Protein 6GG8 (pdb70)

GO terms:
  GO:1990837 sequence-specific double-stranded DNA binding (F, IDA)
  GO:1901224 positive regulation of non-canonical NF-kappaB signal transduction (P, IMP)
  GO:0043235 signaling receptor complex (C, IDA)
  GO:0003700 DNA-binding transcription factor activity (F, TAS)
  GO:0003707 nuclear steroid receptor activity (F, TAS)
  GO:0007165 signal transduction (P, TAS)
  GO:0005654 nucleoplasm (C, TAS)
  GO:0005829 cytosol (C, TAS)
  GO:0005515 protein binding (F, IPI)
  GO:0005654 nucleoplasm (C, IDA)
  GO:0017025 TBP-class protein binding (F, IPI)

B-factor: mean 28.16, std 13.8, range [11.16, 105.39]

Structure (mmCIF, N/CA/C/O backbone):
data_6GG8
#
_entry.id   6GG8
#
_cell.length_a   48.654
_cell.length_b   77.953
_cell.length_c   78.755
_cell.angle_alpha   90.00
_cell.angle_beta   90.00
_cell.angle_gamma   90.00
#
_symmetry.space_group_name_H-M   'P 21 21 21'
#
loop_
_entity.id
_entity.type
_entity.pdbx_description
1 polymer 'Mineralocorticoid receptor'
2 polymer 'Nuclear receptor coactivator 1'
3 non-polymer (4S)-2-METHYL-2,4-PENTANEDIOL
4 non-polymer [(3~{R})-7-fluoranyl-4-[(3-oxidanylidene-4~{H}-1,4-benzoxazin-6-yl)carbonyl]-2,3-dihydro-1,4-benzoxazin-3-yl]methanesulfonamide
5 water water
#
loop_
_atom_site.group_PDB
_atom_site.id
_atom_site.type_symbol
_atom_site.label_atom_id
_atom_site.label_alt_id
_atom_site.label_comp_id
_atom_site.label_asym_id
_atom_site.label_entity_id
_atom_site.label_seq_id
_atom_site.pdbx_PDB_ins_code
_atom_site.Cartn_x
_atom_site.Cartn_y
_atom_site.Cartn_z
_atom_site.occupancy
_atom_site.B_iso_or_equiv
_atom_site.auth_seq_id
_atom_site.auth_comp_id
_atom_site.auth_asym_id
_atom_site.auth_atom_id
_atom_site.pdbx_PDB_model_num
ATOM 1 N N . SER A 1 25 ? 12.913 5.234 5.325 1.00 43.50 737 SER A N 1
ATOM 2 C CA . SER A 1 25 ? 11.712 4.701 4.688 1.00 41.77 737 SER A CA 1
ATOM 3 C C . SER A 1 25 ? 11.231 5.663 3.592 1.00 39.72 737 SER A C 1
ATOM 4 O O . SER A 1 25 ? 10.640 6.712 3.903 1.00 36.97 737 SER A O 1
ATOM 7 N N . PRO A 1 26 ? 11.521 5.346 2.303 1.00 34.12 738 PRO A N 1
ATOM 8 C CA . PRO A 1 26 ? 11.120 6.265 1.219 1.00 32.53 738 PRO A CA 1
ATOM 9 C C . PRO A 1 26 ? 9.613 6.420 1.057 1.00 32.35 738 PRO A C 1
ATOM 10 O O . PRO A 1 26 ? 9.164 7.478 0.625 1.00 30.83 738 PRO A O 1
ATOM 14 N N . VAL A 1 27 ? 8.825 5.396 1.440 1.00 27.97 739 VAL A N 1
ATOM 15 C CA . VAL A 1 27 ? 7.369 5.499 1.334 1.00 27.24 739 VAL A CA 1
ATOM 16 C C . VAL A 1 27 ? 6.827 6.479 2.381 1.00 26.98 739 VAL A C 1
ATOM 17 O O . VAL A 1 27 ? 5.875 7.200 2.103 1.00 24.39 739 VAL A O 1
ATOM 21 N N . MET A 1 28 ? 7.462 6.547 3.564 1.00 24.93 740 MET A N 1
ATOM 22 C CA . MET A 1 28 ? 7.033 7.506 4.585 1.00 25.15 740 MET A CA 1
ATOM 23 C C . MET A 1 28 ? 7.337 8.947 4.125 1.00 24.34 740 MET A C 1
ATOM 24 O O . MET A 1 28 ? 6.541 9.861 4.379 1.00 22.76 740 MET A O 1
ATOM 29 N N . VAL A 1 29 ? 8.440 9.130 3.385 1.00 19.96 741 VAL A N 1
ATOM 30 C CA . VAL A 1 29 ? 8.747 10.431 2.776 1.00 18.96 741 VAL A CA 1
ATOM 31 C C . VAL A 1 29 ? 7.605 10.761 1.772 1.00 18.98 741 VAL A C 1
ATOM 32 O O . VAL A 1 29 ? 7.076 11.876 1.806 1.00 17.47 741 VAL A O 1
ATOM 36 N N . LEU A 1 30 ? 7.198 9.779 0.925 1.00 16.13 742 LEU A N 1
ATOM 37 C CA . LEU A 1 30 ? 6.121 9.987 -0.073 1.00 15.86 742 LEU A CA 1
ATOM 38 C C . LEU A 1 30 ? 4.820 10.485 0.563 1.00 19.44 742 LEU A C 1
ATOM 39 O O . LEU A 1 30 ? 4.206 11.440 0.074 1.00 18.38 742 LEU A O 1
ATOM 44 N N . GLU A 1 31 ? 4.405 9.835 1.659 1.00 17.42 743 GLU A N 1
ATOM 45 C CA . GLU A 1 31 ? 3.201 10.202 2.395 1.00 17.91 743 GLU A CA 1
ATOM 46 C C . GLU A 1 31 ? 3.293 11.639 2.891 1.00 21.82 743 GLU A C 1
ATOM 47 O O . GLU A 1 31 ? 2.328 12.390 2.775 1.00 20.99 743 GLU A O 1
ATOM 53 N N . ASN A 1 32 ? 4.489 12.053 3.359 1.00 18.34 744 ASN A N 1
ATOM 54 C CA . ASN A 1 32 ? 4.686 13.399 3.898 1.00 17.77 744 ASN A CA 1
ATOM 55 C C . ASN A 1 32 ? 4.857 14.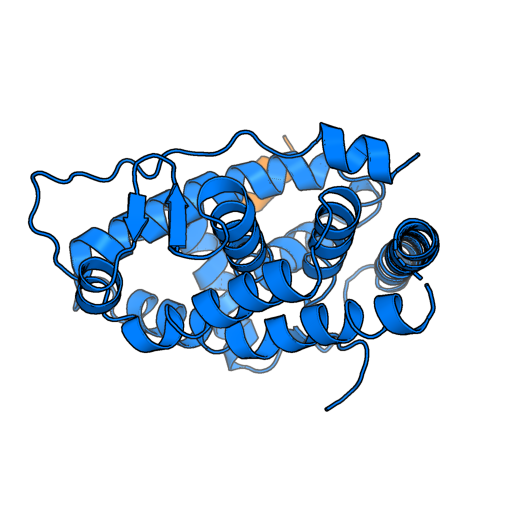496 2.844 1.00 20.79 744 ASN A C 1
ATOM 56 O O . ASN A 1 32 ? 4.658 15.667 3.162 1.00 21.47 744 ASN A O 1
ATOM 61 N N . ILE A 1 33 ? 5.235 14.143 1.617 1.00 16.75 745 ILE A N 1
ATOM 62 C CA . ILE A 1 33 ? 5.449 15.178 0.587 1.00 15.96 745 ILE A CA 1
ATOM 63 C C . ILE A 1 33 ? 4.240 15.341 -0.319 1.00 21.32 745 ILE A C 1
ATOM 64 O O . ILE A 1 33 ? 4.290 16.099 -1.294 1.00 21.62 745 ILE A O 1
ATOM 69 N N . GLU A 1 34 ? 3.134 14.668 0.021 1.00 20.32 746 GLU A N 1
ATOM 70 C CA . GLU A 1 34 ? 1.915 14.779 -0.750 1.00 22.35 746 GLU A CA 1
ATOM 71 C C . GLU A 1 34 ? 1.372 16.233 -0.684 1.00 27.99 746 GLU A C 1
ATOM 72 O O . GLU A 1 34 ? 1.295 16.841 0.379 1.00 27.06 746 GLU A O 1
ATOM 78 N N . PRO A 1 35 ? 1.132 16.852 -1.838 1.00 28.45 747 PRO A N 1
ATOM 79 C CA . PRO A 1 35 ? 0.722 18.269 -1.839 1.00 29.19 747 PRO A CA 1
ATOM 80 C C . PRO A 1 35 ? -0.654 18.531 -1.246 1.00 32.40 747 PRO A C 1
ATOM 81 O O . PRO A 1 35 ? -1.488 17.634 -1.203 1.00 32.44 747 PRO A O 1
ATOM 85 N N . GLU A 1 36 ? -0.877 19.769 -0.784 1.00 29.60 748 GLU A N 1
ATOM 86 C CA . GLU A 1 36 ? -2.161 20.245 -0.258 1.00 30.28 748 GLU A CA 1
ATOM 87 C C . GLU A 1 36 ? -3.185 20.160 -1.410 1.00 32.86 748 GLU A C 1
ATOM 88 O O . GLU A 1 36 ? -2.800 20.309 -2.560 1.00 28.85 748 GLU A O 1
ATOM 94 N N . ILE A 1 37 ? -4.459 19.874 -1.138 1.00 32.68 749 ILE A N 1
ATOM 95 C CA . ILE A 1 37 ? -5.388 19.822 -2.279 1.00 33.11 749 ILE A CA 1
ATOM 96 C C . ILE A 1 37 ? -5.704 21.304 -2.687 1.00 33.33 749 ILE A C 1
ATOM 97 O O . ILE A 1 37 ? -5.556 22.206 -1.875 1.00 35.25 749 ILE A O 1
ATOM 102 N N . VAL A 1 38 ? -5.941 21.532 -3.985 1.00 26.96 750 VAL A N 1
ATOM 103 C CA . VAL A 1 38 ? -6.128 22.834 -4.636 1.00 25.47 750 VAL A CA 1
ATOM 104 C C . VAL A 1 38 ? -7.589 23.070 -4.932 1.00 25.91 750 VAL A C 1
ATOM 105 O O . VAL A 1 38 ? -8.268 22.131 -5.361 1.00 24.89 750 VAL A O 1
ATOM 109 N N . TYR A 1 39 ? -8.043 24.340 -4.831 1.00 20.92 751 TYR A N 1
ATOM 110 C CA . TYR A 1 39 ? -9.397 24.697 -5.235 1.00 19.97 751 TYR A CA 1
ATOM 111 C C . TYR A 1 39 ? -9.390 24.958 -6.733 1.00 23.52 751 TYR A C 1
ATOM 112 O O . TYR A 1 39 ? -8.378 25.405 -7.278 1.00 21.95 751 TYR A O 1
ATOM 121 N N . ALA A 1 40 ? -10.524 24.687 -7.394 1.00 21.32 752 ALA A N 1
ATOM 122 C CA . ALA A 1 40 ? -10.689 24.911 -8.829 1.00 22.33 752 ALA A CA 1
ATOM 123 C C . ALA A 1 40 ? -10.892 26.416 -9.155 1.00 28.35 752 ALA A C 1
ATOM 124 O O . ALA A 1 40 ? -10.441 26.880 -10.206 1.00 28.83 752 ALA A O 1
ATOM 126 N N . GLY A 1 41 ? -11.569 27.146 -8.269 1.00 23.55 753 GLY A N 1
ATOM 127 C CA . GLY A 1 41 ? -11.906 28.544 -8.505 1.00 25.31 753 GLY A CA 1
ATOM 128 C C . GLY A 1 41 ? -13.101 28.573 -9.445 1.00 29.92 753 GLY A C 1
ATOM 129 O O . GLY A 1 41 ? -13.227 29.450 -10.293 1.00 30.89 753 GLY A O 1
ATOM 130 N N . TYR A 1 42 ? -13.945 27.552 -9.334 1.00 25.86 754 TYR A N 1
ATOM 131 C CA . TYR A 1 42 ? -15.128 27.366 -10.143 1.00 25.73 754 TYR A CA 1
ATOM 132 C C . TYR A 1 42 ? -16.187 28.406 -9.773 1.00 29.92 754 TYR A C 1
ATOM 133 O O . TYR A 1 42 ? -16.498 28.577 -8.591 1.00 29.88 754 TYR A O 1
ATOM 142 N N . ASP A 1 43 ? -16.705 29.107 -10.792 1.00 26.45 755 ASP A N 1
ATOM 143 C CA . ASP A 1 43 ? -17.704 30.160 -10.679 1.00 27.03 755 ASP A CA 1
ATOM 144 C C . ASP A 1 43 ? -19.048 29.587 -11.092 1.00 31.74 755 ASP A C 1
ATOM 145 O O . ASP A 1 43 ? -19.390 29.547 -12.286 1.00 30.99 755 ASP A O 1
ATOM 150 N N . SER A 1 44 ? -19.809 29.140 -10.081 1.00 28.56 756 SER A N 1
ATOM 151 C CA . SER A 1 44 ? -21.130 28.535 -10.219 1.00 28.99 756 SER A CA 1
ATOM 152 C C . SER A 1 44 ? -22.215 29.562 -10.595 1.00 36.56 756 SER A C 1
ATOM 153 O O . SER A 1 44 ? -23.357 29.171 -10.812 1.00 36.88 756 SER A O 1
ATOM 156 N N . SER A 1 45 ? -21.873 30.864 -10.662 1.00 35.96 757 SER A N 1
ATOM 157 C CA . SER A 1 45 ? -22.829 31.895 -11.066 1.00 37.93 757 SER A CA 1
ATOM 158 C C . SER A 1 45 ? -22.835 32.010 -12.593 1.00 46.44 757 SER A C 1
ATOM 159 O O . SER A 1 45 ? -23.870 32.328 -13.179 1.00 47.66 757 SER A O 1
ATOM 162 N N . LYS A 1 46 ? -21.668 31.748 -13.230 1.00 44.16 758 LYS A N 1
ATOM 163 C CA . LYS A 1 46 ? -21.477 31.776 -14.687 1.00 44.53 758 LYS A CA 1
ATOM 164 C C . LYS A 1 46 ? -22.197 30.574 -15.325 1.00 50.15 758 LYS A C 1
ATOM 165 O O . LYS A 1 46 ? -22.400 29.567 -14.627 1.00 49.37 758 LYS A O 1
ATOM 171 N N . PRO A 1 47 ? -22.600 30.637 -16.628 1.00 48.29 759 PRO A N 1
ATOM 172 C CA . PRO A 1 47 ? -23.291 29.481 -17.230 1.00 47.88 759 PRO A CA 1
ATOM 173 C C . PRO A 1 47 ? -22.386 28.259 -17.290 1.00 49.52 759 PRO A C 1
ATOM 174 O O . PRO A 1 47 ? -21.177 28.400 -17.513 1.00 48.38 759 PRO A O 1
ATOM 178 N N . ASP A 1 48 ? -22.952 27.069 -17.040 1.00 44.52 760 ASP A N 1
ATOM 179 C CA . ASP A 1 48 ? -22.164 25.845 -17.061 1.00 43.16 760 ASP A CA 1
ATOM 180 C C . ASP A 1 48 ? -22.025 25.305 -18.477 1.00 43.99 760 ASP A C 1
ATOM 181 O O . ASP A 1 48 ? -22.583 24.254 -18.832 1.00 44.90 760 ASP A O 1
ATOM 186 N N . THR A 1 49 ? -21.301 26.078 -19.299 1.00 35.45 761 THR A N 1
ATOM 187 C CA . THR A 1 49 ? -21.026 25.746 -20.686 1.00 32.46 761 THR A CA 1
ATOM 188 C C . THR A 1 49 ? -19.782 24.877 -20.666 1.00 30.25 761 THR A C 1
ATOM 189 O O . THR A 1 49 ? -19.076 24.853 -19.650 1.00 27.11 761 THR A O 1
ATOM 193 N N . ALA A 1 50 ? -19.511 24.176 -21.778 1.00 25.91 762 ALA A N 1
ATOM 194 C CA . ALA A 1 50 ? -18.304 23.369 -21.955 1.00 25.50 762 ALA A CA 1
ATOM 195 C C . ALA A 1 50 ? -17.081 24.303 -21.860 1.00 29.62 762 ALA A C 1
ATOM 196 O O . ALA A 1 50 ? -16.103 23.940 -21.224 1.00 27.09 762 ALA A O 1
ATOM 198 N N . GLU A 1 51 ? -17.165 25.527 -22.459 1.00 26.76 763 GLU A N 1
ATOM 199 C CA . GLU A 1 51 ? -16.056 26.506 -22.468 1.00 26.83 763 GLU A CA 1
ATOM 200 C C . GLU A 1 51 ? -15.656 26.876 -21.060 1.00 29.07 763 GLU A C 1
ATOM 201 O O . GLU A 1 51 ? -14.471 26.839 -20.755 1.00 27.66 763 GLU A O 1
ATOM 207 N N . ASN A 1 52 ? -16.643 27.193 -20.198 1.00 25.35 764 ASN A N 1
ATOM 208 C CA . ASN A 1 52 ? -16.440 27.581 -18.803 1.00 24.38 764 ASN A CA 1
ATOM 209 C C . ASN A 1 52 ? -15.918 26.432 -17.921 1.00 24.23 764 ASN A C 1
ATOM 210 O O . ASN A 1 52 ? -14.949 26.625 -17.173 1.00 22.49 764 ASN A O 1
ATOM 215 N N . LEU A 1 53 ? -16.516 25.234 -18.040 1.00 21.41 765 LEU A N 1
ATOM 216 C CA . LEU A 1 53 ? -16.047 24.068 -17.282 1.00 19.67 765 LEU A CA 1
ATOM 217 C C . LEU A 1 53 ? -14.636 23.657 -17.662 1.00 20.09 765 LEU A C 1
ATOM 218 O O . LEU A 1 53 ? -13.809 23.466 -16.778 1.00 19.19 765 LEU A O 1
ATOM 223 N N . LEU A 1 54 ? -14.357 23.507 -18.963 1.00 17.01 766 LEU A N 1
ATOM 224 C CA . LEU A 1 54 ? -13.025 23.090 -19.431 1.00 16.10 766 LEU A CA 1
ATOM 225 C C . LEU A 1 54 ? -11.949 24.120 -19.059 1.00 19.20 766 LEU A C 1
ATOM 226 O O . LEU A 1 54 ? -10.846 23.733 -18.644 1.00 17.09 766 LEU A O 1
ATOM 231 N N . SER A 1 55 ? -12.298 25.431 -19.132 1.00 17.23 767 SER A N 1
ATOM 232 C CA . SER A 1 55 ? -11.375 26.515 -18.753 1.00 16.60 767 SER A CA 1
ATOM 233 C C . SER A 1 55 ? -11.041 26.403 -17.264 1.00 19.52 767 SER A C 1
ATOM 234 O O . SER A 1 55 ? -9.878 26.558 -16.891 1.00 17.27 767 SER A O 1
ATOM 237 N N . THR A 1 56 ? -12.045 26.031 -16.426 1.00 18.12 768 THR A N 1
ATOM 238 C CA . THR A 1 56 ? -11.833 25.817 -14.982 1.00 17.30 768 THR A CA 1
ATOM 239 C C . THR A 1 56 ? -10.910 24.609 -14.759 1.00 18.57 768 THR A C 1
ATOM 240 O O . THR A 1 56 ? -9.995 24.681 -13.933 1.00 16.57 768 THR A O 1
ATOM 244 N N . LEU A 1 57 ? -11.127 23.509 -15.512 1.00 16.00 769 LEU A N 1
ATOM 245 C CA . LEU A 1 57 ? -10.280 22.317 -15.401 1.00 14.60 769 LEU A CA 1
ATOM 246 C C . LEU A 1 57 ? -8.823 22.637 -15.777 1.00 17.63 769 LEU A C 1
ATOM 247 O O . LEU A 1 57 ? -7.899 22.155 -15.129 1.00 16.16 769 LEU A O 1
ATOM 252 N N . ASN A 1 58 ? -8.631 23.457 -16.820 1.00 15.02 770 ASN A N 1
ATOM 253 C CA . ASN A 1 58 ? -7.300 23.849 -17.270 1.00 15.59 770 ASN A CA 1
ATOM 254 C C . ASN A 1 58 ? -6.567 24.735 -16.242 1.00 18.82 770 ASN A C 1
ATOM 255 O O . ASN A 1 58 ? -5.367 24.565 -16.064 1.00 17.77 770 ASN A O 1
ATOM 260 N N . ARG A 1 59 ? -7.302 25.640 -15.557 1.00 17.34 771 ARG A N 1
ATOM 261 C CA . ARG A 1 59 ? -6.787 26.525 -14.498 1.00 17.22 771 ARG A CA 1
ATOM 262 C C . ARG A 1 59 ? -6.350 25.598 -13.331 1.00 18.74 771 ARG A C 1
ATOM 263 O O . ARG A 1 59 ? -5.234 25.725 -12.784 1.00 16.96 771 ARG A O 1
ATOM 271 N N . LEU A 1 60 ? -7.196 24.609 -13.029 1.00 16.08 772 LEU A N 1
ATOM 272 C CA . LEU A 1 60 ? -6.926 23.588 -12.013 1.00 16.25 772 LEU A CA 1
ATOM 273 C C . LEU A 1 60 ? -5.660 22.764 -12.368 1.00 18.47 772 LEU A C 1
ATOM 274 O O . LEU A 1 60 ? -4.761 22.631 -11.522 1.00 18.42 772 LEU A O 1
ATOM 279 N N . ALA A 1 61 ? -5.551 22.285 -13.632 1.00 16.30 773 ALA A N 1
ATOM 280 C CA . ALA A 1 61 ? -4.384 21.534 -14.131 1.00 16.03 773 ALA A CA 1
ATOM 281 C C . ALA A 1 61 ? -3.088 22.354 -14.012 1.00 18.76 773 ALA A C 1
ATOM 282 O O . ALA A 1 61 ? -2.058 21.804 -13.630 1.00 16.28 773 ALA A O 1
ATOM 284 N N . GLY A 1 62 ? -3.156 23.654 -14.307 1.00 16.45 774 GLY A N 1
ATOM 285 C CA . GLY A 1 62 ? -2.006 24.542 -14.171 1.00 16.33 774 GLY A CA 1
ATOM 286 C C . GLY A 1 62 ? -1.528 24.622 -12.730 1.00 19.80 774 GLY A C 1
ATOM 287 O O . GLY A 1 62 ? -0.325 24.519 -12.468 1.00 18.75 774 GLY A O 1
ATOM 288 N N . LYS A 1 63 ? -2.464 24.827 -11.774 1.00 16.07 775 LYS A N 1
ATOM 289 C CA . LYS A 1 63 ? -2.109 24.906 -10.348 1.00 17.38 775 LYS A CA 1
ATOM 290 C C . LYS A 1 63 ? -1.499 23.573 -9.896 1.00 20.05 775 LYS A C 1
ATOM 291 O O . LYS A 1 63 ? -0.457 23.576 -9.243 1.00 20.61 775 LYS A O 1
ATOM 297 N N . GLN A 1 64 ? -2.090 22.444 -10.332 1.00 15.88 776 GLN A N 1
ATOM 298 C CA . GLN A 1 64 ? -1.596 21.096 -10.006 1.00 15.46 776 GLN A CA 1
ATOM 299 C C . GLN A 1 64 ? -0.202 20.886 -10.550 1.00 20.50 776 GLN A C 1
ATOM 300 O O . GLN A 1 64 ? 0.615 20.245 -9.890 1.00 19.22 776 GLN A O 1
ATOM 306 N N . MET A 1 65 ? 0.092 21.435 -11.745 1.00 17.97 777 MET A N 1
ATOM 307 C CA . MET A 1 65 ? 1.423 21.296 -12.337 1.00 20.37 777 MET A CA 1
ATOM 308 C C . MET A 1 65 ? 2.519 21.976 -11.512 1.00 20.68 777 MET A C 1
ATOM 309 O O . MET A 1 65 ? 3.621 21.434 -11.408 1.00 18.11 777 MET A O 1
ATOM 314 N N . ILE A 1 66 ? 2.202 23.108 -10.867 1.00 18.15 778 ILE A N 1
ATOM 315 C CA . ILE A 1 66 ? 3.165 23.769 -9.972 1.00 18.91 778 ILE A CA 1
ATOM 316 C C . ILE A 1 66 ? 3.450 22.827 -8.794 1.00 20.24 778 ILE A C 1
ATOM 317 O O . ILE A 1 66 ? 4.610 22.641 -8.423 1.00 20.19 778 ILE A O 1
ATOM 322 N N . GLN A 1 67 ? 2.395 22.201 -8.254 1.00 16.86 779 GLN A N 1
ATOM 323 C CA . GLN A 1 67 ? 2.516 21.255 -7.146 1.00 16.59 779 GLN A CA 1
ATOM 324 C C . GLN A 1 67 ? 3.343 20.034 -7.537 1.00 19.07 779 GLN A C 1
ATOM 325 O O . GLN A 1 67 ? 4.161 19.582 -6.725 1.00 17.58 779 GLN A O 1
ATOM 331 N N . VAL A 1 68 ? 3.164 19.522 -8.780 1.00 14.93 780 VAL A N 1
ATOM 332 C CA . VAL A 1 68 ? 3.952 18.379 -9.308 1.00 15.34 780 VAL A CA 1
ATOM 333 C C . VAL A 1 68 ? 5.438 18.745 -9.282 1.00 17.66 780 VAL A C 1
ATOM 334 O O . VAL A 1 68 ? 6.255 17.941 -8.837 1.00 16.56 780 VAL A O 1
ATOM 338 N N . VAL A 1 69 ? 5.796 19.947 -9.764 1.00 15.96 781 VAL A N 1
ATOM 339 C CA . VAL A 1 69 ? 7.217 20.373 -9.741 1.00 16.61 781 VAL A CA 1
ATOM 340 C C . VAL A 1 69 ? 7.766 20.403 -8.313 1.00 19.72 781 VAL A C 1
ATOM 341 O O . VAL A 1 69 ? 8.810 19.803 -8.072 1.00 18.89 781 VAL A O 1
ATOM 345 N N . LYS A 1 70 ? 7.053 21.050 -7.371 1.00 18.66 782 LYS A N 1
ATOM 346 C CA . LYS A 1 70 ? 7.495 21.135 -5.960 1.00 18.64 782 LYS A CA 1
ATOM 347 C C . LYS A 1 70 ? 7.676 19.737 -5.344 1.00 19.91 782 LYS A C 1
ATOM 348 O O . LYS A 1 70 ? 8.658 19.481 -4.634 1.00 18.13 782 LYS A O 1
ATOM 354 N N . TRP A 1 71 ? 6.747 18.826 -5.662 1.00 15.69 783 TRP A N 1
ATOM 355 C CA . TRP A 1 71 ? 6.783 17.444 -5.184 1.00 16.29 783 TRP A CA 1
ATOM 356 C C . TRP A 1 71 ? 7.951 16.679 -5.813 1.00 19.94 783 TRP A C 1
ATOM 357 O O . TRP A 1 71 ? 8.703 16.024 -5.093 1.00 18.40 783 TRP A O 1
ATOM 368 N N . ALA A 1 72 ? 8.112 16.776 -7.138 1.00 17.16 784 ALA A N 1
ATOM 369 C CA . ALA A 1 72 ? 9.172 16.047 -7.847 1.00 17.59 784 ALA A CA 1
ATOM 370 C C . ALA A 1 72 ? 10.575 16.453 -7.373 1.00 21.53 784 ALA A C 1
ATOM 371 O O . ALA A 1 72 ? 11.410 15.577 -7.169 1.00 20.47 784 ALA A O 1
ATOM 373 N N . LYS A 1 73 ? 10.791 17.740 -7.066 1.00 19.25 785 LYS A N 1
ATOM 374 C CA . LYS A 1 73 ? 12.094 18.229 -6.588 1.00 19.16 785 LYS A CA 1
ATOM 375 C C . LYS A 1 73 ? 12.540 17.550 -5.275 1.00 22.73 785 LYS A C 1
ATOM 376 O O . LYS A 1 73 ? 13.733 17.335 -5.072 1.00 24.83 785 LYS A O 1
ATOM 382 N N . VAL A 1 74 ? 11.577 17.187 -4.408 1.00 16.12 786 VAL A N 1
ATOM 383 C CA . VAL A 1 74 ? 11.861 16.555 -3.119 1.00 15.92 786 VAL A CA 1
ATOM 384 C C . VAL A 1 74 ? 11.597 15.037 -3.141 1.00 20.43 786 VAL A C 1
ATOM 385 O O . VAL A 1 74 ? 11.701 14.383 -2.120 1.00 19.59 786 VAL A O 1
ATOM 389 N N . LEU A 1 75 ? 11.278 14.485 -4.310 1.00 17.71 787 LEU A N 1
ATOM 390 C CA . LEU A 1 75 ? 11.022 13.067 -4.469 1.00 16.84 787 LEU A CA 1
ATOM 391 C C . LEU A 1 75 ? 12.360 12.307 -4.383 1.00 21.03 787 LEU A C 1
ATOM 392 O O . LEU A 1 75 ? 13.254 12.612 -5.162 1.00 20.14 787 LEU A O 1
ATOM 397 N N . PRO A 1 76 ? 12.558 11.352 -3.442 1.00 20.33 788 PRO A N 1
ATOM 398 C CA . PRO A 1 76 ? 13.864 10.648 -3.388 1.00 21.08 788 PRO A CA 1
ATOM 399 C C . PRO A 1 76 ? 14.289 10.046 -4.724 1.00 24.17 788 PRO A C 1
ATOM 400 O O . PRO A 1 76 ? 13.511 9.343 -5.374 1.00 23.27 788 PRO A O 1
ATOM 404 N N . GLY A 1 77 ? 15.488 10.423 -5.160 1.00 21.08 789 GLY A N 1
ATOM 405 C CA . GLY A 1 77 ? 16.091 9.962 -6.405 1.00 20.41 789 GLY A CA 1
ATOM 406 C C . GLY A 1 77 ? 15.923 10.884 -7.602 1.00 22.08 789 GLY A C 1
ATOM 407 O O . GLY A 1 77 ? 16.718 10.811 -8.546 1.00 20.84 789 GLY A O 1
ATOM 408 N N . PHE A 1 78 ? 14.883 11.748 -7.592 1.00 18.37 790 PHE A N 1
ATOM 409 C CA . PHE A 1 78 ? 14.588 12.625 -8.726 1.00 17.95 790 PHE A CA 1
ATOM 410 C C . PHE A 1 78 ? 15.686 13.613 -9.038 1.00 22.30 790 PHE A C 1
ATOM 411 O O . PHE A 1 78 ? 15.968 13.839 -10.213 1.00 19.78 790 PHE A O 1
ATOM 419 N N . LYS A 1 79 ? 16.314 14.179 -7.990 1.00 21.83 791 LYS A N 1
ATOM 420 C CA . LYS A 1 79 ? 17.421 15.131 -8.136 1.00 23.41 791 LYS A CA 1
ATOM 421 C C . LYS A 1 79 ? 18.630 14.546 -8.889 1.00 27.48 791 LYS A C 1
ATOM 422 O O . LYS A 1 79 ? 19.412 15.314 -9.442 1.00 28.31 791 LYS A O 1
ATOM 428 N N . ASN A 1 80 ? 18.803 13.213 -8.877 1.00 24.08 792 ASN A N 1
ATOM 429 C CA . ASN A 1 80 ? 19.912 12.535 -9.565 1.00 24.15 792 ASN A CA 1
ATOM 430 C C . ASN A 1 80 ? 19.782 12.628 -11.093 1.00 26.91 792 ASN A C 1
ATOM 431 O O . ASN A 1 80 ? 20.786 12.582 -11.811 1.00 27.37 792 ASN A O 1
ATOM 436 N N . LEU A 1 81 ? 18.547 12.726 -11.590 1.00 20.78 793 LEU A N 1
ATOM 437 C CA . LEU A 1 81 ? 18.306 12.814 -13.026 1.00 19.45 793 LEU A CA 1
ATOM 438 C C . LEU A 1 81 ? 18.679 14.206 -13.558 1.00 23.08 793 LEU A C 1
ATOM 439 O O . LEU A 1 81 ? 18.426 15.196 -12.872 1.00 23.39 793 LEU A O 1
ATOM 444 N N . PRO A 1 82 ? 19.284 14.293 -14.767 1.00 20.18 794 PRO A N 1
ATOM 445 C CA . PRO A 1 82 ? 19.642 15.611 -15.324 1.00 19.66 794 PRO A CA 1
ATOM 446 C C . PRO A 1 82 ? 18.396 16.436 -15.617 1.00 23.99 794 PRO A C 1
ATOM 447 O O . PRO A 1 82 ? 17.311 15.869 -15.792 1.00 21.68 794 PRO A O 1
ATOM 451 N N . LEU A 1 83 ? 18.544 17.772 -15.601 1.00 22.19 795 LEU A N 1
ATOM 452 C CA . LEU A 1 83 ? 17.433 18.717 -15.808 1.00 21.59 795 LEU A CA 1
ATOM 453 C C . LEU A 1 83 ? 16.592 18.417 -17.060 1.00 24.35 795 LEU A C 1
ATOM 454 O O . LEU A 1 83 ? 15.362 18.452 -16.965 1.00 23.76 795 LEU A O 1
ATOM 459 N N . GLU A 1 84 ? 17.239 18.099 -18.204 1.00 20.97 796 GLU A N 1
ATOM 460 C CA . GLU A 1 84 ? 16.517 17.767 -19.442 1.00 20.75 796 GLU A CA 1
ATOM 461 C C . GLU A 1 84 ? 15.576 16.565 -19.219 1.00 20.87 796 GLU A C 1
ATOM 462 O O . GLU A 1 84 ? 14.431 16.591 -19.687 1.00 18.28 796 GLU A O 1
ATOM 468 N N . ASP A 1 85 ? 16.064 15.520 -18.531 1.00 17.13 797 ASP A N 1
ATOM 469 C CA . ASP A 1 85 ? 15.241 14.338 -18.229 1.00 15.53 797 ASP A CA 1
ATOM 470 C C . ASP A 1 85 ? 14.105 14.653 -17.258 1.00 17.15 797 ASP A C 1
ATOM 471 O O . ASP A 1 85 ? 13.003 14.115 -17.399 1.00 16.07 797 ASP A O 1
ATOM 476 N N . GLN A 1 86 ? 14.366 15.509 -16.264 1.00 15.40 798 GLN A N 1
ATOM 477 C CA . GLN A 1 86 ? 13.315 15.886 -15.293 1.00 15.00 798 GLN A CA 1
ATOM 478 C C . GLN A 1 86 ? 12.155 16.575 -16.015 1.00 18.77 798 GLN A C 1
ATOM 479 O O . GLN A 1 86 ? 10.986 16.281 -15.756 1.00 16.91 798 GLN A O 1
ATOM 485 N N . ILE A 1 87 ? 12.492 17.487 -16.935 1.00 16.99 799 ILE A N 1
ATOM 486 C CA . ILE A 1 87 ? 11.516 18.214 -17.756 1.00 16.65 799 ILE A CA 1
ATOM 487 C C . ILE A 1 87 ? 10.754 17.230 -18.649 1.00 18.76 799 ILE A C 1
ATOM 488 O O . ILE A 1 87 ? 9.525 17.289 -18.716 1.00 16.79 799 ILE A O 1
ATOM 493 N N . THR A 1 88 ? 11.475 16.296 -19.295 1.00 16.66 800 THR A N 1
ATOM 494 C CA . THR A 1 88 ? 10.839 15.306 -20.179 1.00 16.35 800 THR A CA 1
ATOM 495 C C . THR A 1 88 ? 9.792 14.474 -19.419 1.00 18.93 800 THR A C 1
ATOM 496 O O . THR A 1 88 ? 8.661 14.327 -19.886 1.00 17.89 800 THR A O 1
ATOM 500 N N . LEU A 1 89 ? 10.175 13.938 -18.246 1.00 15.47 801 LEU A N 1
ATOM 501 C CA . LEU A 1 89 ? 9.283 13.096 -17.437 1.00 13.87 801 LEU A CA 1
ATOM 502 C C . LEU A 1 89 ? 8.030 13.830 -16.962 1.00 17.31 801 LEU A C 1
ATOM 503 O O . LEU A 1 89 ? 6.930 13.292 -17.099 1.00 16.26 801 LEU A O 1
ATOM 508 N N . ILE A 1 90 ? 8.202 15.069 -16.491 1.00 15.07 802 ILE A N 1
ATOM 509 C CA . ILE A 1 90 ? 7.079 15.900 -16.039 1.00 14.21 802 ILE A CA 1
ATOM 510 C C . ILE A 1 90 ? 6.138 16.207 -17.212 1.00 17.44 802 ILE A C 1
ATOM 511 O O . ILE A 1 90 ? 4.918 16.064 -17.062 1.00 16.11 802 ILE A O 1
ATOM 516 N N . GLN A 1 91 ? 6.698 16.601 -18.382 1.00 14.83 803 GLN A N 1
ATOM 517 C CA . GLN A 1 91 ? 5.878 16.892 -19.567 1.00 15.16 803 GLN A CA 1
ATOM 518 C C . GLN A 1 91 ? 5.156 15.641 -20.099 1.00 21.39 803 GLN A C 1
ATOM 519 O O . GLN A 1 91 ? 3.984 15.719 -20.481 1.00 21.81 803 GLN A O 1
ATOM 525 N N . TYR A 1 92 ? 5.839 14.484 -20.125 1.00 17.81 804 TYR A N 1
ATOM 526 C CA . TYR A 1 92 ? 5.183 13.281 -20.635 1.00 17.75 804 TYR A CA 1
ATOM 527 C C . TYR A 1 92 ? 4.134 12.688 -19.678 1.00 21.03 804 TYR A C 1
ATOM 528 O O . TYR A 1 92 ? 3.179 12.065 -20.139 1.00 21.23 804 TYR A O 1
ATOM 537 N N . SER A 1 93 ? 4.313 12.857 -18.368 1.00 16.60 805 SER A N 1
ATOM 538 C CA . SER A 1 93 ? 3.451 12.208 -17.372 1.00 16.12 805 SER A CA 1
ATOM 539 C C . SER A 1 93 ? 2.376 13.099 -16.735 1.00 18.92 805 SER A C 1
ATOM 540 O O . SER A 1 93 ? 1.628 12.600 -15.891 1.00 16.74 805 SER A O 1
ATOM 543 N N . TRP A 1 94 ? 2.313 14.392 -17.087 1.00 17.22 806 TRP A N 1
ATOM 544 C CA . TRP A 1 94 ? 1.383 15.321 -16.419 1.00 17.79 806 TRP A CA 1
ATOM 545 C C . TRP A 1 94 ? -0.072 14.822 -16.357 1.00 17.64 806 TRP A C 1
ATOM 546 O O . TRP A 1 94 ? -0.669 14.868 -15.274 1.00 15.88 806 TRP A O 1
ATOM 557 N N . MET A 1 95 ? -0.611 14.300 -17.476 1.00 13.80 807 MET A N 1
ATOM 558 C CA . MET A 1 95 ? -1.995 13.801 -17.536 1.00 13.61 807 MET A CA 1
ATOM 559 C C . MET A 1 95 ? -2.164 12.520 -16.725 1.00 17.31 807 MET A C 1
ATOM 560 O O . MET A 1 95 ? -3.238 12.297 -16.156 1.00 16.98 807 MET A O 1
ATOM 565 N N A SER A 1 96 ? -1.113 11.672 -16.681 0.50 13.61 808 SER A N 1
ATOM 566 N N B SER A 1 96 ? -1.119 11.683 -16.680 0.50 13.63 808 SER A N 1
ATOM 567 C CA A SER A 1 96 ? -1.101 10.413 -15.928 0.50 12.94 808 SER A CA 1
ATOM 568 C CA B SER A 1 96 ? -1.138 10.432 -15.933 0.50 12.98 808 SER A CA 1
ATOM 569 C C A SER A 1 96 ? -1.160 10.703 -14.434 0.50 17.30 808 SER A C 1
ATOM 570 C C B SER A 1 96 ? -1.169 10.711 -14.434 0.50 17.28 808 SER A C 1
ATOM 571 O O A SER A 1 96 ? -1.979 10.103 -13.742 0.50 17.91 808 SER A O 1
ATOM 572 O O B SER A 1 96 ? -1.987 10.114 -13.738 0.50 17.87 808 SER A O 1
ATOM 577 N N . LEU A 1 97 ? -0.302 11.620 -13.939 1.00 14.49 809 LEU A N 1
ATOM 578 C CA . LEU A 1 97 ? -0.262 11.989 -12.514 1.00 14.31 809 LEU A CA 1
ATOM 579 C C . LEU A 1 97 ? -1.588 12.643 -12.134 1.00 16.73 809 LEU A C 1
ATOM 580 O O . LEU A 1 97 ? -2.149 12.353 -11.086 1.00 16.09 809 LEU A O 1
ATOM 585 N N . SER A 1 98 ? -2.076 13.521 -13.001 1.00 14.06 810 SER A N 1
ATOM 586 C CA . SER A 1 98 ? -3.291 14.293 -12.740 1.00 13.46 810 SER A CA 1
ATOM 587 C C . SER A 1 98 ? -4.522 13.405 -12.689 1.00 17.07 810 SER A C 1
ATOM 588 O O . SER A 1 98 ? -5.371 13.563 -11.791 1.00 15.61 810 SER A O 1
ATOM 591 N N . SER A 1 99 ? -4.625 12.462 -13.649 1.00 13.34 811 SER A N 1
ATOM 592 C CA . SER A 1 99 ? -5.801 11.592 -13.701 1.00 12.38 811 SER A CA 1
ATOM 593 C C . SER A 1 99 ? -5.766 10.586 -12.561 1.00 16.46 811 SER A C 1
ATOM 594 O O . SER A 1 99 ? -6.804 10.316 -11.966 1.00 15.56 811 SER A O 1
ATOM 597 N N . PHE A 1 100 ? -4.564 10.094 -12.200 1.00 14.07 812 PHE A N 1
ATOM 598 C CA . PHE A 1 100 ? -4.451 9.152 -11.086 1.00 13.65 812 PHE A CA 1
ATOM 599 C C . PHE A 1 100 ? -4.830 9.831 -9.741 1.00 15.39 812 PHE A C 1
ATOM 600 O O . PHE A 1 100 ? -5.557 9.236 -8.925 1.00 15.75 812 PHE A O 1
ATOM 608 N N . ALA A 1 101 ? -4.447 11.094 -9.569 1.00 13.12 813 ALA A N 1
ATOM 609 C CA . ALA A 1 101 ? -4.785 11.842 -8.359 1.00 13.59 813 ALA A CA 1
ATOM 610 C C . ALA A 1 101 ? -6.268 12.157 -8.316 1.00 15.85 813 ALA A C 1
ATOM 611 O O . ALA A 1 101 ? -6.874 12.135 -7.246 1.00 16.78 813 ALA A O 1
ATOM 613 N N . LEU A 1 102 ? -6.870 12.417 -9.474 1.00 14.19 814 LEU A N 1
ATOM 614 C CA . LEU A 1 102 ? -8.330 12.666 -9.518 1.00 14.36 814 LEU A CA 1
ATOM 615 C C . LEU A 1 102 ? -9.067 11.392 -9.042 1.00 16.49 814 LEU A C 1
ATOM 616 O O . LEU A 1 102 ? -10.008 11.466 -8.237 1.00 13.97 814 LEU A O 1
ATOM 621 N N . SER A 1 103 ? -8.617 10.225 -9.524 1.00 14.97 815 SER A N 1
ATOM 622 C CA . SER A 1 103 ? -9.166 8.942 -9.098 1.00 16.18 815 SER A CA 1
ATOM 623 C C . SER A 1 103 ? -9.013 8.790 -7.562 1.00 17.46 815 SER A C 1
ATOM 624 O O . SER A 1 103 ? -9.989 8.419 -6.894 1.00 15.72 815 SER A O 1
ATOM 627 N N . TRP A 1 104 ? -7.840 9.161 -7.005 1.00 15.23 816 TRP A N 1
ATOM 628 C CA . TRP A 1 104 ? -7.614 9.077 -5.555 1.00 15.03 816 TRP A CA 1
ATOM 629 C C . TRP A 1 104 ? -8.592 9.981 -4.776 1.00 17.87 816 TRP A C 1
ATOM 630 O O . TRP A 1 104 ? -9.193 9.515 -3.810 1.00 15.13 816 TRP A O 1
ATOM 641 N N . ARG A 1 105 ? -8.742 11.258 -5.190 1.00 14.04 817 ARG A N 1
ATOM 642 C CA . ARG A 1 105 ? -9.655 12.169 -4.499 1.00 14.34 817 ARG A CA 1
ATOM 643 C C . ARG A 1 105 ? -11.093 11.666 -4.568 1.00 16.94 817 ARG A C 1
ATOM 644 O O . ARG 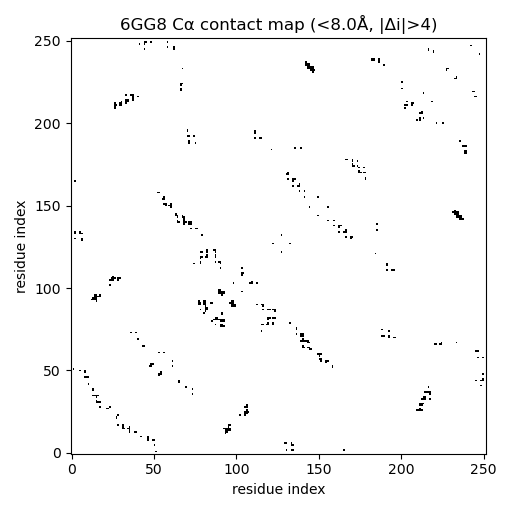A 1 105 ? -11.812 11.772 -3.570 1.00 15.44 817 ARG A O 1
ATOM 652 N N . SER A 1 106 ? -11.498 11.109 -5.729 1.00 14.38 818 SER A N 1
ATOM 653 C CA . SER A 1 106 ? -12.853 10.584 -5.953 1.00 15.24 818 SER A CA 1
ATOM 654 C C . SER A 1 106 ? -13.138 9.420 -5.018 1.00 18.97 818 SER A C 1
ATOM 655 O O . SER A 1 106 ? -14.189 9.367 -4.375 1.00 18.58 818 SER A O 1
ATOM 658 N N . TYR A 1 107 ? -12.136 8.565 -4.847 1.00 15.86 819 TYR A N 1
ATOM 659 C CA . TYR A 1 107 ? -12.183 7.409 -3.968 1.00 15.82 819 TYR A CA 1
ATOM 660 C C . TYR A 1 107 ? -12.198 7.833 -2.498 1.00 18.92 819 TYR A C 1
ATOM 661 O O . TYR A 1 107 ? -13.078 7.399 -1.761 1.00 18.34 819 TYR A O 1
ATOM 670 N N . LYS A 1 108 ? -11.234 8.657 -2.072 1.00 16.49 820 LYS A N 1
ATOM 671 C CA . LYS A 1 108 ? -11.111 9.085 -0.673 1.00 17.42 820 LYS A CA 1
ATOM 672 C C . LYS A 1 108 ? -12.308 9.896 -0.167 1.00 22.15 820 LYS A C 1
ATOM 673 O O . LYS A 1 108 ? -12.829 9.622 0.917 1.00 21.13 820 LYS A O 1
ATOM 679 N N . HIS A 1 109 ? -12.738 10.887 -0.954 1.00 19.20 821 HIS A N 1
ATOM 680 C CA . HIS A 1 109 ? -13.781 11.808 -0.521 1.00 20.63 821 HIS A CA 1
ATOM 681 C C . HIS A 1 109 ? -15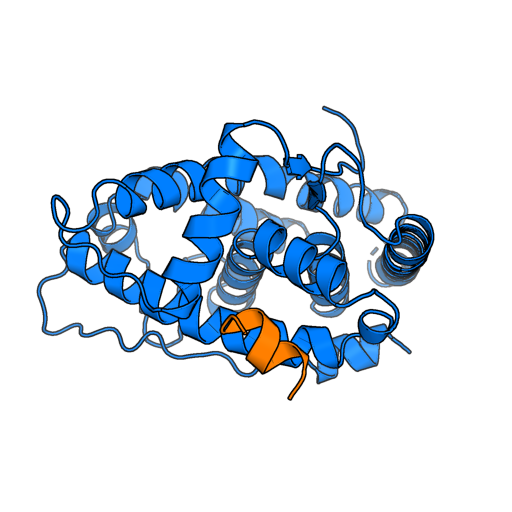.219 11.422 -0.857 1.00 24.11 821 HIS A C 1
ATOM 682 O O . HIS A 1 109 ? -16.121 11.943 -0.201 1.00 25.98 821 HIS A O 1
ATOM 689 N N . THR A 1 110 ? -15.470 10.565 -1.864 1.00 18.79 822 THR A N 1
ATOM 690 C CA . THR A 1 110 ? -16.866 10.218 -2.218 1.00 19.39 822 THR A CA 1
ATOM 691 C C . THR A 1 110 ? -17.103 8.701 -2.343 1.00 23.39 822 THR A C 1
ATOM 692 O O . THR A 1 110 ? -18.177 8.300 -2.776 1.00 23.51 822 THR A O 1
ATOM 696 N N . ASN A 1 111 ? -16.094 7.860 -2.010 1.00 20.31 823 ASN A N 1
ATOM 697 C CA . ASN A 1 111 ? -16.128 6.404 -2.218 1.00 20.36 823 ASN A CA 1
ATOM 698 C C . ASN A 1 111 ? -16.367 6.094 -3.715 1.00 22.34 823 ASN A C 1
ATOM 699 O O . ASN A 1 111 ? -17.096 5.162 -4.080 1.00 21.94 823 ASN A O 1
ATOM 704 N N . SER A 1 112 ? -15.764 6.943 -4.579 1.00 19.47 824 SER A N 1
ATOM 705 C CA . SER A 1 112 ? -15.816 6.842 -6.037 1.00 18.87 824 SER A CA 1
ATOM 706 C C . SER A 1 112 ? -17.227 6.947 -6.612 1.00 23.50 824 SER A C 1
ATOM 707 O O . SER A 1 112 ? -17.487 6.390 -7.675 1.00 25.11 824 SER A O 1
ATOM 710 N N . GLN A 1 113 ? -18.134 7.642 -5.913 1.00 19.63 825 GLN A N 1
ATOM 711 C CA . GLN A 1 113 ? -19.495 7.869 -6.402 1.00 20.45 825 GLN A CA 1
ATOM 712 C C . GLN A 1 113 ? -19.480 9.028 -7.408 1.00 24.13 825 GLN A C 1
ATOM 713 O O . GLN A 1 113 ? -20.276 9.037 -8.350 1.00 24.73 825 GLN A O 1
ATOM 719 N N . PHE A 1 114 ? -18.587 10.012 -7.187 1.00 19.43 826 PHE A N 1
ATOM 720 C CA . PHE A 1 114 ? -18.457 11.205 -8.016 1.00 18.50 826 PHE A CA 1
ATOM 721 C C . PHE A 1 114 ? -17.010 11.479 -8.388 1.00 20.38 826 PHE A C 1
ATOM 722 O O . PHE A 1 114 ? -16.101 10.955 -7.737 1.00 20.82 826 PHE A O 1
ATOM 730 N N . LEU A 1 115 ? -16.794 12.373 -9.374 1.00 16.22 827 LEU A N 1
ATOM 731 C CA . LEU A 1 115 ? -15.432 12.805 -9.731 1.00 15.31 827 LEU A CA 1
ATOM 732 C C . LEU A 1 115 ? -15.110 14.053 -8.914 1.00 17.25 827 LEU A C 1
ATOM 733 O O . LEU A 1 115 ? -15.685 15.124 -9.166 1.00 16.44 827 LEU A O 1
ATOM 738 N N . TYR A 1 116 ? -14.210 13.896 -7.905 1.00 14.25 828 TYR A N 1
ATOM 739 C CA . TYR A 1 116 ? -13.815 14.981 -6.984 1.00 13.56 828 TYR A CA 1
ATOM 740 C C . TYR A 1 116 ? -12.633 15.755 -7.574 1.00 16.46 828 TYR A C 1
ATOM 741 O O . TYR A 1 116 ? -11.475 15.504 -7.221 1.00 14.77 828 TYR A O 1
ATOM 750 N N . PHE A 1 117 ? -12.926 16.684 -8.504 1.00 14.94 829 PHE A N 1
ATOM 751 C CA . PHE A 1 117 ? -11.881 17.488 -9.134 1.00 13.97 829 PHE A CA 1
ATOM 752 C C . PHE A 1 117 ? -11.239 18.374 -8.075 1.00 15.95 829 PHE A C 1
ATOM 753 O O . PHE A 1 117 ? -10.018 18.428 -7.994 1.00 15.13 829 PHE A O 1
ATOM 761 N N . ALA A 1 118 ? -12.057 18.979 -7.203 1.00 13.54 830 ALA A N 1
ATOM 762 C CA . ALA A 1 118 ? -11.589 19.868 -6.151 1.00 14.40 830 ALA A CA 1
ATOM 763 C C . ALA A 1 118 ? -12.706 20.010 -5.104 1.00 19.14 830 ALA A C 1
ATOM 764 O O . ALA A 1 118 ? -13.855 19.673 -5.426 1.00 17.25 830 ALA A O 1
ATOM 766 N N . PRO A 1 119 ? -12.436 20.499 -3.855 1.00 17.43 831 PRO A N 1
ATOM 767 C CA . PRO A 1 119 ? -13.541 20.653 -2.882 1.00 17.33 831 PRO A CA 1
ATOM 768 C C . PRO A 1 119 ? -14.719 21.457 -3.437 1.00 19.33 831 PRO A C 1
ATOM 769 O O . PRO A 1 119 ? -15.863 21.157 -3.122 1.00 18.88 831 PRO A O 1
ATOM 773 N N . ASP A 1 120 ? -14.423 22.450 -4.295 1.00 17.43 832 ASP A N 1
ATOM 774 C CA . ASP A 1 120 ? -15.386 23.377 -4.902 1.00 17.89 832 ASP A CA 1
ATOM 775 C C . ASP A 1 120 ? -15.850 22.922 -6.305 1.00 21.67 832 ASP A C 1
ATOM 776 O O . ASP A 1 120 ? -16.591 23.655 -6.976 1.00 22.08 832 ASP A O 1
ATOM 781 N N . LEU A 1 121 ? -15.442 21.706 -6.737 1.00 17.45 833 LEU A N 1
ATOM 782 C CA . LEU A 1 121 ? -15.833 21.197 -8.053 1.00 17.87 833 LEU A CA 1
ATOM 783 C C . LEU A 1 121 ? -15.909 19.680 -8.060 1.00 18.06 833 LEU A C 1
ATOM 784 O O . LEU A 1 121 ? -14.893 18.982 -8.218 1.00 17.19 833 LEU A O 1
ATOM 789 N N . VAL A 1 122 ? -17.116 19.181 -7.832 1.00 14.59 834 VAL A N 1
ATOM 790 C CA . VAL A 1 122 ? -17.420 17.743 -7.753 1.00 15.54 834 VAL A CA 1
ATOM 791 C C . VAL A 1 122 ? -18.433 17.448 -8.863 1.00 21.23 834 VAL A C 1
ATOM 792 O O . VAL A 1 122 ? -19.515 18.034 -8.882 1.00 21.96 834 VAL A O 1
ATOM 796 N N . PHE A 1 123 ? -18.053 16.622 -9.826 1.00 18.14 835 PHE A N 1
ATOM 797 C CA . PHE A 1 123 ? -18.944 16.347 -10.958 1.00 17.41 835 PHE A CA 1
ATOM 798 C C . PHE A 1 123 ? -20.026 15.322 -10.664 1.00 21.40 835 PHE A C 1
ATOM 799 O O . PHE A 1 123 ? -19.761 14.221 -10.166 1.00 20.36 835 PHE A O 1
ATOM 807 N N . ASN A 1 124 ? -21.238 15.682 -11.036 1.00 21.31 836 ASN A N 1
ATOM 808 C CA . ASN A 1 124 ? -22.411 14.798 -11.023 1.00 21.29 836 ASN A CA 1
ATOM 809 C C . ASN A 1 124 ? -22.619 14.451 -12.502 1.00 22.26 836 ASN A C 1
ATOM 810 O O . ASN A 1 124 ? -21.805 14.878 -13.316 1.00 18.27 836 ASN A O 1
ATOM 815 N N . GLU A 1 125 ? -23.717 13.748 -12.875 1.00 20.93 837 GLU A N 1
ATOM 816 C CA . GLU A 1 125 ? -24.026 13.444 -14.283 1.00 19.94 837 GLU A CA 1
ATOM 817 C C . GLU A 1 125 ? -24.121 14.710 -15.128 1.00 23.09 837 GLU A C 1
ATOM 818 O O . GLU A 1 125 ? -23.644 14.718 -16.260 1.00 20.31 837 GLU A O 1
ATOM 824 N N . GLU A 1 126 ? -24.766 15.763 -14.580 1.00 21.44 838 GLU A N 1
ATOM 825 C CA . GLU A 1 126 ? -24.972 17.051 -15.239 1.00 20.61 838 GLU A CA 1
ATOM 826 C C . GLU A 1 126 ? -23.643 17.634 -15.734 1.00 21.43 838 GLU A C 1
ATOM 827 O O . GLU A 1 126 ? -23.504 17.915 -16.921 1.00 20.03 838 GLU A O 1
ATOM 833 N N . LYS A 1 127 ? -22.669 17.755 -14.835 1.00 18.78 839 LYS A N 1
ATOM 834 C CA . LYS A 1 127 ? -21.356 18.320 -15.155 1.00 18.75 839 LYS A CA 1
ATOM 835 C C . LYS A 1 127 ? -20.563 17.469 -16.134 1.00 21.36 839 LYS A C 1
ATOM 836 O O . LYS A 1 127 ? -19.926 18.037 -17.017 1.00 20.74 839 LYS A O 1
ATOM 842 N N . MET A 1 128 ? -20.651 16.127 -16.029 1.00 18.30 840 MET A N 1
ATOM 843 C CA . MET A 1 128 ? -20.024 15.202 -16.977 1.00 17.62 840 MET A CA 1
ATOM 844 C C . MET A 1 128 ? -20.522 15.484 -18.411 1.00 21.51 840 MET A C 1
ATOM 845 O O . MET A 1 128 ? -19.705 15.559 -19.338 1.00 21.64 840 MET A O 1
ATOM 850 N N . HIS A 1 129 ? -21.841 15.698 -18.572 1.00 17.96 841 HIS A N 1
ATOM 851 C CA . HIS A 1 129 ? -22.441 16.040 -19.863 1.00 18.85 841 HIS A CA 1
ATOM 852 C C . HIS A 1 129 ? -22.026 17.436 -20.318 1.00 22.93 841 HIS A C 1
ATOM 853 O O . HIS A 1 129 ? -21.570 17.588 -21.449 1.00 22.62 841 HIS A O 1
ATOM 860 N N . GLN A 1 130 ? -22.170 18.445 -19.435 1.00 21.32 842 GLN A N 1
ATOM 861 C CA . GLN A 1 130 ? -21.858 19.855 -19.737 1.00 21.78 842 GLN A CA 1
ATOM 862 C C . GLN A 1 130 ? -20.419 20.073 -20.166 1.00 25.16 842 GLN A C 1
ATOM 863 O O . GLN A 1 130 ? -20.170 20.921 -21.020 1.00 25.25 842 GLN A O 1
ATOM 869 N N . SER A 1 131 ? -19.479 19.292 -19.600 1.00 20.72 843 SER A N 1
ATOM 870 C CA . SER A 1 131 ? -18.039 19.396 -19.861 1.00 19.27 843 SER A CA 1
ATOM 871 C C . SER A 1 131 ? -17.661 19.016 -21.301 1.00 23.52 843 SER A C 1
ATOM 872 O O . SER A 1 131 ? -16.518 19.263 -21.713 1.00 22.64 843 SER A O 1
ATOM 875 N N . ALA A 1 132 ? -18.591 18.348 -22.023 1.00 20.39 844 ALA A N 1
ATOM 876 C CA . ALA A 1 132 ? -18.426 17.775 -23.374 1.00 21.27 844 ALA A CA 1
ATOM 877 C C . ALA A 1 132 ? -17.375 16.647 -23.355 1.00 24.67 844 ALA A C 1
ATOM 878 O O . ALA A 1 132 ? -16.831 16.289 -24.397 1.00 25.98 844 ALA A O 1
ATOM 880 N N . MET A 1 133 ? -17.141 16.055 -22.160 1.00 19.89 845 MET A N 1
ATOM 881 C CA . MET A 1 133 ? -16.183 14.965 -21.939 1.00 19.19 845 MET A CA 1
ATOM 882 C C . MET A 1 133 ? -16.874 13.796 -21.259 1.00 22.23 845 MET A C 1
ATOM 883 O O . MET A 1 133 ? -16.225 13.078 -20.504 1.00 20.51 845 MET A O 1
ATOM 888 N N . TYR A 1 134 ? -18.188 13.605 -21.511 1.00 20.62 846 TYR A N 1
ATOM 889 C CA . TYR A 1 134 ? -18.981 12.582 -20.834 1.00 20.06 846 TYR A CA 1
ATOM 890 C C . TYR A 1 134 ? -18.314 11.197 -20.811 1.00 22.19 846 TYR A C 1
ATOM 891 O O . TYR A 1 134 ? -18.103 10.628 -19.727 1.00 20.43 846 TYR A O 1
ATOM 900 N N . GLU A 1 135 ? -17.976 10.667 -21.992 1.00 20.26 847 GLU A N 1
ATOM 901 C CA . GLU A 1 135 ? -17.371 9.339 -22.119 1.00 20.18 847 GLU A CA 1
ATOM 902 C C . GLU A 1 135 ? -16.008 9.264 -21.434 1.00 20.92 847 GLU A C 1
ATOM 903 O O . GLU A 1 135 ? -15.732 8.268 -20.791 1.00 18.53 847 GLU A O 1
ATOM 909 N N . LEU A 1 136 ? -15.188 10.329 -21.509 1.00 19.16 848 LEU A N 1
ATOM 910 C CA . LEU A 1 136 ? -13.889 10.345 -20.834 1.00 18.41 848 LEU A CA 1
ATOM 911 C C . LEU A 1 136 ? -14.078 10.367 -19.322 1.00 20.70 848 LEU A C 1
ATOM 912 O O . LEU A 1 136 ? -13.360 9.668 -18.611 1.00 20.96 848 LEU A O 1
ATOM 917 N N . CYS A 1 137 ? -15.090 11.117 -18.850 1.00 16.64 849 CYS A N 1
ATOM 918 C CA . CYS A 1 137 ? -15.480 11.178 -17.429 1.00 17.88 849 CYS A CA 1
ATOM 919 C C . CYS A 1 137 ? -15.915 9.783 -16.928 1.00 20.42 849 CYS A C 1
ATOM 920 O O . CYS A 1 137 ? -15.551 9.419 -15.817 1.00 19.04 849 CYS A O 1
ATOM 923 N N A GLN A 1 138 ? -16.690 9.015 -17.725 0.50 19.05 850 GLN A N 1
ATOM 924 N N B GLN A 1 138 ? -16.665 9.026 -17.751 0.50 18.61 850 GLN A N 1
ATOM 925 C CA A GLN A 1 138 ? -17.082 7.655 -17.312 0.50 19.30 850 GLN A CA 1
ATOM 926 C CA B GLN A 1 138 ? -17.106 7.655 -17.447 0.50 18.70 850 GLN A CA 1
ATOM 927 C C A GLN A 1 138 ? -15.862 6.712 -17.270 0.50 22.74 850 GLN A C 1
ATOM 928 C C B GLN A 1 138 ? -15.877 6.742 -17.288 0.50 22.50 850 GLN A C 1
ATOM 929 O O A GLN A 1 138 ? -15.788 5.864 -16.375 0.50 22.71 850 GLN A O 1
ATOM 930 O O B GLN A 1 138 ? -15.826 5.930 -16.359 0.50 22.54 850 GLN A O 1
ATOM 941 N N . GLY A 1 139 ? -14.896 6.924 -18.180 1.00 18.64 851 GLY A N 1
ATOM 942 C CA . GLY A 1 139 ? -13.638 6.174 -18.214 1.00 18.21 851 GLY A CA 1
ATOM 943 C C . GLY A 1 139 ? -12.819 6.411 -16.956 1.00 22.47 851 GLY A C 1
ATOM 944 O O . GLY A 1 139 ? -12.274 5.465 -16.369 1.00 21.70 851 GLY A O 1
ATOM 945 N N . MET A 1 140 ? -12.795 7.683 -16.492 1.00 18.73 852 MET A N 1
ATOM 946 C CA . MET A 1 140 ? -12.139 8.105 -15.256 1.00 18.08 852 MET A CA 1
ATOM 947 C C . MET A 1 140 ? -12.866 7.492 -14.050 1.00 21.96 852 MET A C 1
ATOM 948 O O . MET A 1 140 ? -12.213 7.020 -13.112 1.00 20.39 852 MET A O 1
ATOM 953 N N . HIS A 1 141 ? -14.214 7.514 -14.071 1.00 19.16 853 HIS A N 1
ATOM 954 C CA . HIS A 1 141 ? -15.031 6.936 -13.008 1.00 20.57 853 HIS A CA 1
ATOM 955 C C . HIS A 1 141 ? -14.727 5.433 -12.884 1.00 25.37 853 HIS A C 1
ATOM 956 O O . HIS A 1 141 ? -14.629 4.935 -11.763 1.00 23.55 853 HIS A O 1
ATOM 963 N N . GLN A 1 142 ? -14.488 4.732 -14.027 1.00 23.29 854 GLN A N 1
ATOM 964 C CA . GLN A 1 142 ? -14.147 3.296 -14.028 1.00 23.25 854 GLN A CA 1
ATOM 965 C C . GLN A 1 142 ? -12.850 3.004 -13.267 1.00 24.85 854 GLN A C 1
ATOM 966 O O . GLN A 1 142 ? -12.789 2.002 -12.557 1.00 23.62 854 GLN A O 1
ATOM 972 N N . ILE A 1 143 ? -11.826 3.892 -13.382 1.00 20.43 855 ILE A N 1
ATOM 973 C CA . ILE A 1 143 ? -10.568 3.748 -12.648 1.00 20.20 855 ILE A CA 1
ATOM 974 C C . ILE A 1 143 ? -10.830 3.930 -11.138 1.00 21.93 855 ILE A C 1
ATOM 975 O O . ILE A 1 143 ? -10.360 3.122 -10.339 1.00 20.59 855 ILE A O 1
ATOM 980 N N . SER A 1 144 ? -11.603 4.969 -10.751 1.00 17.58 856 SER A N 1
ATOM 981 C CA . SER A 1 144 ? -11.886 5.206 -9.340 1.00 17.51 856 SER A CA 1
ATOM 982 C C . SER A 1 144 ? -12.650 4.011 -8.714 1.00 21.69 856 SER A C 1
ATOM 983 O O . SER A 1 144 ? -12.430 3.663 -7.555 1.00 20.71 856 SER A O 1
ATOM 986 N N . LEU A 1 145 ? -13.486 3.342 -9.524 1.00 19.27 857 LEU A N 1
ATOM 987 C CA . LEU A 1 145 ? -14.236 2.168 -9.102 1.00 20.50 857 LEU A CA 1
ATOM 988 C C . LEU A 1 145 ? -13.280 0.989 -8.861 1.00 23.22 857 LEU A C 1
ATOM 989 O O . LEU A 1 145 ? -13.514 0.209 -7.941 1.00 23.48 857 LEU A O 1
ATOM 994 N N . GLN A 1 146 ? -12.138 0.947 -9.581 1.00 18.81 858 GLN A N 1
ATOM 995 C CA . GLN A 1 146 ? -11.105 -0.083 -9.353 1.00 20.08 858 GLN A CA 1
ATOM 996 C C . GLN A 1 146 ? -10.402 0.142 -8.002 1.00 21.68 858 GLN A C 1
ATOM 997 O O . GLN A 1 146 ? -10.020 -0.825 -7.346 1.00 21.73 858 GLN A O 1
ATOM 1003 N N . PHE A 1 147 ? -10.284 1.416 -7.568 1.00 17.73 859 PHE A N 1
ATOM 1004 C CA . PHE A 1 147 ? -9.676 1.757 -6.278 1.00 15.87 859 PHE A CA 1
ATOM 1005 C C . PHE A 1 147 ? -10.529 1.169 -5.154 1.00 20.17 859 PHE A C 1
ATOM 1006 O O . PHE A 1 147 ? -9.984 0.671 -4.172 1.00 20.15 859 PHE A O 1
ATOM 1014 N N . VAL A 1 148 ? -11.865 1.248 -5.292 1.00 18.03 860 VAL A N 1
ATOM 1015 C CA . VAL A 1 148 ? -12.811 0.678 -4.317 1.00 19.13 860 VAL A CA 1
ATOM 1016 C C . VAL A 1 148 ? -12.688 -0.861 -4.303 1.00 23.56 860 VAL A C 1
ATOM 1017 O O . VAL A 1 148 ? -12.550 -1.460 -3.232 1.00 24.76 860 VAL A O 1
ATOM 1021 N N . ARG A 1 149 ? -12.741 -1.485 -5.479 1.00 21.76 861 ARG A N 1
ATOM 1022 C CA . ARG A 1 149 ? -12.634 -2.942 -5.637 1.00 23.20 861 ARG A CA 1
ATOM 1023 C C . ARG A 1 149 ? -11.374 -3.494 -4.963 1.00 25.92 861 ARG A C 1
ATOM 1024 O O . ARG A 1 149 ? -11.466 -4.441 -4.182 1.00 26.02 861 ARG A O 1
ATOM 1032 N N . LEU A 1 150 ? -10.225 -2.855 -5.211 1.00 21.54 862 LEU A N 1
ATOM 1033 C CA . LEU A 1 150 ? -8.937 -3.264 -4.663 1.00 21.45 862 LEU A CA 1
ATOM 1034 C C . LEU A 1 150 ? -8.698 -2.786 -3.230 1.00 25.10 862 LEU A C 1
ATOM 1035 O O . LEU A 1 150 ? -7.785 -3.281 -2.569 1.00 24.92 862 LEU A O 1
ATOM 1040 N N . GLN A 1 151 ? -9.489 -1.799 -2.771 1.00 20.95 863 GLN A N 1
ATOM 1041 C CA . GLN A 1 151 ? -9.343 -1.159 -1.454 1.00 20.24 863 GLN A CA 1
ATOM 1042 C C . GLN A 1 151 ? -7.914 -0.564 -1.387 1.00 21.15 863 GLN A C 1
ATOM 1043 O O . GLN A 1 151 ? -7.136 -0.831 -0.469 1.00 21.34 863 GLN A O 1
ATOM 1049 N N . LEU A 1 152 ? -7.555 0.167 -2.436 1.00 19.43 864 LEU A N 1
ATOM 1050 C CA . LEU A 1 152 ? -6.230 0.778 -2.568 1.00 19.15 864 LEU A CA 1
ATOM 1051 C C . LEU A 1 152 ? -5.852 1.565 -1.322 1.00 22.32 864 LEU A C 1
ATOM 1052 O O . LEU A 1 152 ? -6.677 2.299 -0.772 1.00 21.73 864 LEU A O 1
ATOM 1057 N N . THR A 1 153 ? -4.621 1.377 -0.854 1.00 18.75 865 THR A N 1
ATOM 1058 C CA . THR A 1 153 ? -4.183 2.091 0.350 1.00 19.34 865 THR A CA 1
ATOM 1059 C C . THR A 1 153 ? -3.418 3.346 -0.050 1.00 20.60 865 THR A C 1
ATOM 1060 O O . THR A 1 153 ? -2.923 3.441 -1.181 1.00 16.91 865 THR A O 1
ATOM 1064 N N . PHE A 1 154 ? -3.280 4.300 0.881 1.00 19.09 866 PHE A N 1
ATOM 1065 C CA . PHE A 1 154 ? -2.531 5.522 0.579 1.00 18.93 866 PHE A CA 1
ATOM 1066 C C . PHE A 1 154 ? -1.056 5.223 0.269 1.00 20.20 866 PHE A C 1
ATOM 1067 O O . PHE A 1 154 ? -0.467 5.854 -0.610 1.00 17.37 866 PHE A O 1
ATOM 1075 N N . GLU A 1 155 ? -0.480 4.239 0.976 1.00 18.01 867 GLU A N 1
ATOM 1076 C CA . GLU A 1 155 ? 0.915 3.819 0.794 1.00 19.05 867 GLU A CA 1
ATOM 1077 C C . GLU A 1 155 ? 1.111 3.297 -0.639 1.00 22.31 867 GLU A C 1
ATOM 1078 O O . GLU A 1 155 ? 2.007 3.755 -1.365 1.00 20.00 867 GLU A O 1
ATOM 1084 N N . GLU A 1 156 ? 0.204 2.412 -1.088 1.00 18.31 868 GLU A N 1
ATOM 1085 C CA . GLU A 1 156 ? 0.233 1.884 -2.463 1.00 15.74 868 GLU A CA 1
ATOM 1086 C C . GLU A 1 156 ? 0.075 3.002 -3.482 1.00 17.16 868 GLU A C 1
ATOM 1087 O O . GLU A 1 156 ? 0.834 3.073 -4.441 1.00 16.77 868 GLU A O 1
ATOM 1093 N N . TYR A 1 157 ? -0.916 3.865 -3.270 1.00 15.15 869 TYR A N 1
ATOM 1094 C CA . TYR A 1 157 ? -1.202 5.020 -4.113 1.00 13.76 869 TYR A CA 1
ATOM 1095 C C . TYR A 1 157 ? 0.061 5.895 -4.353 1.00 15.96 869 TYR A C 1
ATOM 1096 O O . TYR A 1 157 ? 0.369 6.205 -5.496 1.00 14.77 869 TYR A O 1
ATOM 1105 N N . THR A 1 158 ? 0.760 6.303 -3.277 1.00 12.92 870 THR A N 1
ATOM 1106 C CA . THR A 1 158 ? 1.933 7.176 -3.383 1.00 13.31 870 THR A CA 1
ATOM 1107 C C . THR A 1 158 ? 3.055 6.518 -4.189 1.00 16.47 870 THR A C 1
ATOM 1108 O O . THR A 1 158 ? 3.684 7.190 -4.996 1.00 14.37 870 THR A O 1
ATOM 1112 N N . ILE A 1 159 ? 3.268 5.211 -4.018 1.00 13.96 871 ILE A N 1
ATOM 1113 C CA . ILE A 1 159 ? 4.326 4.527 -4.794 1.00 14.65 871 ILE A CA 1
ATOM 1114 C C . ILE A 1 159 ? 3.933 4.494 -6.274 1.00 16.22 871 ILE A C 1
ATOM 1115 O O . ILE A 1 159 ? 4.738 4.824 -7.140 1.00 14.02 871 ILE A O 1
ATOM 1120 N N . MET A 1 160 ? 2.679 4.126 -6.546 1.00 14.14 872 MET A N 1
ATOM 1121 C CA . MET A 1 160 ? 2.154 4.062 -7.903 1.00 13.62 872 MET A CA 1
ATOM 1122 C C . MET A 1 160 ? 2.222 5.411 -8.629 1.00 16.28 872 MET A C 1
ATOM 1123 O O . MET A 1 160 ? 2.492 5.445 -9.819 1.00 15.08 872 MET A O 1
ATOM 1128 N N . LYS A 1 161 ? 1.981 6.516 -7.919 1.00 13.23 873 LYS A N 1
ATOM 1129 C CA . LYS A 1 161 ? 2.046 7.841 -8.525 1.00 12.76 873 LYS A CA 1
ATOM 1130 C C . LYS A 1 161 ? 3.488 8.153 -9.002 1.00 16.34 873 LYS A C 1
ATOM 1131 O O . LYS A 1 161 ? 3.655 8.674 -10.094 1.00 14.51 873 LYS A O 1
ATOM 1137 N N . VAL A 1 162 ? 4.520 7.737 -8.239 1.00 16.35 874 VAL A N 1
ATOM 1138 C CA . VAL A 1 162 ? 5.928 7.880 -8.646 1.00 14.49 874 VAL A CA 1
ATOM 1139 C C . VAL A 1 162 ? 6.151 7.021 -9.904 1.00 17.59 874 VAL A C 1
ATOM 1140 O O . VAL A 1 162 ? 6.789 7.461 -10.861 1.00 15.96 874 VAL A O 1
ATOM 1144 N N . LEU A 1 163 ? 5.611 5.801 -9.914 1.00 14.43 875 LEU A N 1
ATOM 1145 C CA . LEU A 1 163 ? 5.773 4.952 -11.099 1.00 14.24 875 LEU A CA 1
ATOM 1146 C C . LEU A 1 163 ? 5.147 5.586 -12.341 1.00 15.96 875 LEU A C 1
ATOM 1147 O O . LEU A 1 163 ? 5.727 5.499 -13.419 1.00 15.60 875 LEU A O 1
ATOM 1152 N N . LEU A 1 164 ? 4.041 6.321 -12.175 1.00 13.62 876 LEU A N 1
ATOM 1153 C CA . LEU A 1 164 ? 3.441 7.026 -13.306 1.00 13.62 876 LEU A CA 1
ATOM 1154 C C . LEU A 1 164 ? 4.318 8.183 -13.791 1.00 16.31 876 LEU A C 1
ATOM 1155 O O . LEU A 1 164 ? 4.413 8.431 -14.996 1.00 15.87 876 LEU A O 1
ATOM 1160 N N . LEU A 1 165 ? 5.011 8.866 -12.868 1.00 12.95 877 LEU A N 1
ATOM 1161 C CA . LEU A 1 165 ? 5.958 9.915 -13.270 1.00 12.82 877 LEU A CA 1
ATOM 1162 C C . LEU A 1 165 ? 7.072 9.303 -14.155 1.00 16.16 877 LEU A C 1
ATOM 1163 O O . LEU A 1 165 ? 7.617 9.960 -15.050 1.00 16.86 877 LEU A O 1
ATOM 1168 N N . LEU A 1 166 ? 7.375 8.027 -13.924 1.00 13.53 878 LEU A N 1
ATOM 1169 C CA . LEU A 1 166 ? 8.451 7.320 -14.641 1.00 14.12 878 LEU A CA 1
ATOM 1170 C C . LEU A 1 166 ? 7.892 6.302 -15.679 1.00 17.98 878 LEU A C 1
ATOM 1171 O O . LEU A 1 166 ? 8.583 5.338 -16.016 1.00 18.82 878 LEU A O 1
ATOM 1176 N N A SER A 1 167 ? 6.676 6.542 -16.203 0.50 15.98 879 SER A N 1
ATOM 1177 N N B SER A 1 167 ? 6.668 6.536 -16.195 0.50 15.69 879 SER A N 1
ATOM 1178 C CA A SER A 1 167 ? 6.027 5.592 -17.105 0.50 16.30 879 SER A CA 1
ATOM 1179 C CA B SER A 1 167 ? 6.023 5.581 -17.095 0.50 15.81 879 SER A CA 1
ATOM 1180 C C A SER A 1 167 ? 6.035 5.953 -18.593 0.50 20.53 879 SER A C 1
ATOM 1181 C C B SER A 1 167 ? 6.029 5.950 -18.589 0.50 20.31 879 SER A C 1
ATOM 1182 O O A SER A 1 167 ? 5.604 5.132 -19.402 0.50 21.24 879 SER A O 1
ATOM 1183 O O B SER A 1 167 ? 5.594 5.131 -19.398 0.50 21.02 879 SER A O 1
ATOM 1188 N N . THR A 1 168 ? 6.492 7.154 -18.959 1.00 17.02 880 THR A N 1
ATOM 1189 C CA . THR A 1 168 ? 6.542 7.581 -20.366 1.00 17.41 880 THR A CA 1
ATOM 1190 C C . THR A 1 168 ? 7.876 8.256 -20.629 1.00 21.77 880 THR A C 1
ATOM 1191 O O . THR A 1 168 ? 8.212 9.237 -19.962 1.00 20.71 880 THR A O 1
ATOM 1195 N N . ILE A 1 169 ? 8.658 7.703 -21.556 1.00 20.02 881 ILE A N 1
ATOM 1196 C CA . ILE A 1 169 ? 9.988 8.250 -21.903 1.00 20.60 881 ILE A CA 1
ATOM 1197 C C . ILE A 1 169 ? 10.115 8.491 -23.433 1.00 25.24 881 ILE A C 1
ATOM 1198 O O . ILE A 1 169 ? 9.295 7.960 -24.183 1.00 25.38 881 ILE A O 1
ATOM 1203 N N . PRO A 1 170 ? 11.141 9.218 -23.934 1.00 22.40 882 PRO A N 1
ATOM 1204 C CA . PRO A 1 170 ? 11.285 9.344 -25.400 1.00 23.04 882 PRO A CA 1
ATOM 1205 C C . PRO A 1 170 ? 11.615 7.979 -26.008 1.00 26.60 882 PRO A C 1
ATOM 1206 O O . PRO A 1 170 ? 12.265 7.145 -25.374 1.00 24.87 882 PRO A O 1
ATOM 1210 N N . LYS A 1 171 ? 11.185 7.770 -27.247 1.00 25.86 883 LYS A N 1
ATOM 1211 C CA . LYS A 1 171 ? 11.418 6.539 -28.018 1.00 26.76 883 LYS A CA 1
ATOM 1212 C C . LYS A 1 171 ? 12.927 6.221 -28.101 1.00 32.27 883 LYS A C 1
ATOM 1213 O O . LYS A 1 171 ? 13.307 5.063 -27.967 1.00 32.02 883 LYS A O 1
ATOM 1219 N N . ASP A 1 172 ? 13.773 7.256 -28.214 1.00 31.82 884 ASP A N 1
ATOM 1220 C CA . ASP A 1 172 ? 15.234 7.113 -28.282 1.00 33.64 884 ASP A CA 1
ATOM 1221 C C . ASP A 1 172 ? 15.915 7.164 -26.890 1.00 35.93 884 ASP A C 1
ATOM 1222 O O . ASP A 1 172 ? 17.146 7.232 -26.798 1.00 35.41 884 ASP A O 1
ATOM 1227 N N . GLY A 1 173 ? 15.098 7.065 -25.839 1.00 31.35 885 GLY A N 1
ATOM 1228 C CA . GLY A 1 173 ? 15.535 7.056 -24.446 1.00 29.96 885 GLY A CA 1
ATOM 1229 C C . GLY A 1 173 ? 15.868 8.423 -23.883 1.00 30.12 885 GLY A C 1
ATOM 1230 O O . GLY A 1 173 ? 15.844 9.426 -24.594 1.00 29.02 885 GLY A O 1
ATOM 1231 N N . LEU A 1 174 ? 16.153 8.466 -22.581 1.00 23.69 886 LEU A N 1
ATOM 1232 C CA . LEU A 1 174 ? 16.513 9.687 -21.873 1.00 21.56 886 LEU A CA 1
ATOM 1233 C C . LEU A 1 174 ? 18.015 9.965 -21.988 1.00 23.59 886 LEU A C 1
ATOM 1234 O O . LEU A 1 174 ? 18.771 9.095 -22.441 1.00 22.96 886 LEU A O 1
ATOM 1239 N N . LYS A 1 175 ? 18.447 11.185 -21.578 1.00 20.86 887 LYS A N 1
ATOM 1240 C CA . LYS A 1 175 ? 19.867 11.586 -21.581 1.00 21.63 887 LYS A CA 1
ATOM 1241 C C . LYS A 1 175 ? 20.712 10.688 -20.661 1.00 24.81 887 LYS A C 1
ATOM 1242 O O . LYS A 1 175 ? 21.833 10.313 -21.019 1.00 24.87 887 LYS A O 1
ATOM 1248 N N . SER A 1 176 ? 20.146 10.321 -19.498 1.00 21.11 888 SER A N 1
ATOM 1249 C CA . SER A 1 176 ? 20.741 9.447 -18.483 1.00 20.55 888 SER A CA 1
ATOM 1250 C C . SER A 1 176 ? 19.768 8.279 -18.250 1.00 22.97 888 SER A C 1
ATOM 1251 O O . SER A 1 176 ? 19.071 8.197 -17.225 1.00 20.91 888 SER A O 1
ATOM 1254 N N . GLN A 1 177 ? 19.719 7.381 -19.235 1.00 20.80 889 GLN A N 1
ATOM 1255 C CA . GLN A 1 177 ? 18.797 6.233 -19.219 1.00 20.36 889 GLN A CA 1
ATOM 1256 C C . GLN A 1 177 ? 19.062 5.292 -18.035 1.00 24.09 889 GLN A C 1
ATOM 1257 O O . GLN A 1 177 ? 18.115 4.843 -17.398 1.00 24.04 889 GLN A O 1
ATOM 1263 N N . ALA A 1 178 ? 20.337 5.009 -17.739 1.00 20.86 890 ALA A N 1
ATOM 1264 C CA . ALA A 1 178 ? 20.693 4.109 -16.637 1.00 20.94 890 ALA A CA 1
ATOM 1265 C C . ALA A 1 178 ? 20.266 4.676 -15.272 1.00 23.61 890 ALA A C 1
ATOM 1266 O O . ALA A 1 178 ? 19.693 3.931 -14.478 1.00 21.51 890 ALA A O 1
ATOM 1268 N N . ALA A 1 179 ? 20.450 6.000 -15.047 1.00 20.66 891 ALA A N 1
ATOM 1269 C CA . ALA A 1 179 ? 20.015 6.681 -13.822 1.00 19.81 891 ALA A CA 1
ATOM 1270 C C . ALA A 1 179 ? 18.490 6.571 -13.682 1.00 21.37 891 ALA A C 1
ATOM 1271 O O . ALA A 1 179 ? 17.991 6.273 -12.604 1.00 20.44 891 ALA A O 1
ATOM 1273 N N . PHE A 1 180 ? 17.750 6.785 -14.783 1.00 18.39 892 PHE A N 1
ATOM 1274 C CA . PHE A 1 180 ? 16.290 6.668 -14.771 1.00 17.40 892 PHE A CA 1
ATOM 1275 C C . PHE A 1 180 ? 15.876 5.231 -14.409 1.00 21.84 892 PHE A C 1
ATOM 1276 O O . PHE A 1 180 ? 15.004 5.034 -13.569 1.00 20.83 892 PHE A O 1
ATOM 1284 N N . GLU A 1 181 ? 16.480 4.239 -15.081 1.00 20.36 893 GLU A N 1
ATOM 1285 C CA . GLU A 1 181 ? 16.139 2.831 -14.883 1.00 20.61 893 GLU A CA 1
ATOM 1286 C C . GLU A 1 181 ? 16.397 2.376 -13.458 1.00 24.05 893 GLU A C 1
ATOM 1287 O O . GLU A 1 181 ? 15.579 1.634 -12.912 1.00 22.36 893 GLU A O 1
ATOM 1293 N N . GLU A 1 182 ? 17.472 2.875 -12.834 1.00 21.12 894 GLU A N 1
ATOM 1294 C CA . GLU A 1 182 ? 17.794 2.579 -11.437 1.00 21.18 894 GLU A CA 1
ATOM 1295 C C . GLU A 1 182 ? 16.674 3.144 -10.532 1.00 22.40 894 GLU A C 1
ATOM 1296 O O . GLU A 1 182 ? 16.161 2.428 -9.667 1.00 21.62 894 GLU A O 1
ATOM 1302 N N . MET A 1 183 ? 16.276 4.402 -10.751 1.00 19.68 895 MET A N 1
ATOM 1303 C CA . MET A 1 183 ? 15.200 5.002 -9.961 1.00 17.75 895 MET A CA 1
ATOM 1304 C C . MET A 1 183 ? 13.885 4.218 -10.138 1.00 19.65 895 MET A C 1
ATOM 1305 O O . MET A 1 183 ? 13.273 3.875 -9.130 1.00 17.88 895 MET A O 1
ATOM 1310 N N A ARG A 1 184 ? 13.463 3.944 -11.398 0.50 16.71 896 ARG A N 1
ATOM 1311 N N B ARG A 1 184 ? 13.474 3.942 -11.396 0.50 16.74 896 ARG A N 1
ATOM 1312 C CA A ARG A 1 184 ? 12.235 3.190 -11.687 0.50 16.21 896 ARG A CA 1
ATOM 1313 C CA B ARG A 1 184 ? 12.251 3.193 -11.699 0.50 16.25 896 ARG A CA 1
ATOM 1314 C C A ARG A 1 184 ? 12.260 1.803 -11.019 0.50 20.83 896 ARG A C 1
ATOM 1315 C C B ARG A 1 184 ? 12.261 1.804 -11.034 0.50 20.90 896 ARG A C 1
ATOM 1316 O O A ARG A 1 184 ? 11.291 1.439 -10.347 0.50 20.87 896 ARG A O 1
ATOM 1317 O O B ARG A 1 184 ? 11.279 1.439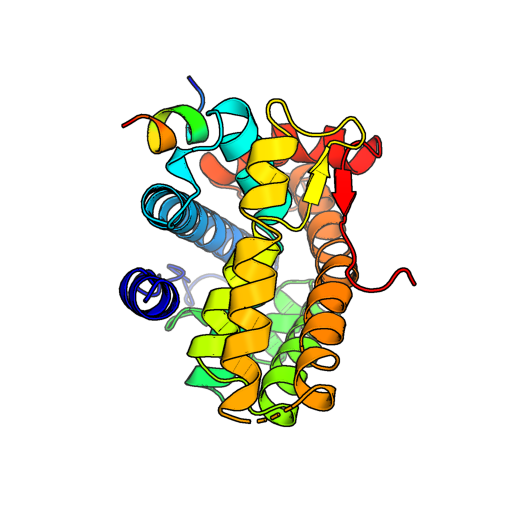 -10.381 0.50 21.02 896 ARG A O 1
ATOM 1332 N N . THR A 1 185 ? 13.367 1.047 -11.193 1.00 18.24 897 THR A N 1
ATOM 1333 C CA . THR A 1 185 ? 13.537 -0.309 -10.599 1.00 18.92 897 THR A CA 1
ATOM 1334 C C . THR A 1 185 ? 13.371 -0.253 -9.079 1.00 22.30 897 THR A C 1
ATOM 1335 O O . THR A 1 185 ? 12.668 -1.080 -8.511 1.00 22.35 897 THR A O 1
ATOM 1339 N N . ASN A 1 186 ? 13.977 0.762 -8.440 1.00 19.91 898 ASN A N 1
ATOM 1340 C CA . ASN A 1 186 ? 13.915 0.919 -6.998 1.00 20.77 898 ASN A CA 1
ATOM 1341 C C . ASN A 1 186 ? 12.504 1.147 -6.503 1.00 23.44 898 ASN A C 1
ATOM 1342 O O . ASN A 1 186 ? 12.119 0.571 -5.481 1.00 22.52 898 ASN A O 1
ATOM 1347 N N . TYR A 1 187 ? 11.710 1.936 -7.250 1.00 19.15 899 TYR A N 1
ATOM 1348 C CA . TYR A 1 187 ? 10.333 2.196 -6.858 1.00 17.49 899 TYR A CA 1
ATOM 1349 C C . TYR A 1 187 ? 9.448 0.957 -7.101 1.00 21.07 899 TYR A C 1
ATOM 1350 O O . TYR A 1 187 ? 8.557 0.697 -6.296 1.00 20.16 899 TYR A O 1
ATOM 1359 N N . ILE A 1 188 ? 9.746 0.157 -8.160 1.00 18.68 900 ILE A N 1
ATOM 1360 C CA . ILE A 1 188 ? 9.030 -1.108 -8.407 1.00 19.09 900 ILE A CA 1
ATOM 1361 C C . ILE A 1 188 ? 9.268 -2.053 -7.199 1.00 23.36 900 ILE A C 1
ATOM 1362 O O . ILE A 1 188 ? 8.316 -2.676 -6.708 1.00 23.32 900 ILE A O 1
ATOM 1367 N N . LYS A 1 189 ? 10.530 -2.097 -6.691 1.00 21.32 901 LYS A N 1
ATOM 1368 C CA . LYS A 1 189 ? 10.927 -2.901 -5.516 1.00 22.18 901 LYS A CA 1
ATOM 1369 C C . LYS A 1 189 ? 10.137 -2.445 -4.295 1.00 26.17 901 LYS A C 1
ATOM 1370 O O . LYS A 1 189 ? 9.621 -3.289 -3.577 1.00 25.07 901 LYS A O 1
ATOM 1376 N N . GLU A 1 190 ? 9.983 -1.112 -4.098 1.00 22.24 902 GLU A N 1
ATOM 1377 C CA . GLU A 1 190 ? 9.178 -0.550 -3.007 1.00 21.66 902 GLU A CA 1
ATOM 1378 C C . GLU A 1 190 ? 7.714 -0.992 -3.077 1.00 26.57 902 GLU A C 1
ATOM 1379 O O . GLU A 1 190 ? 7.138 -1.324 -2.043 1.00 27.26 902 GLU A O 1
ATOM 1385 N N . LEU A 1 191 ? 7.121 -1.009 -4.287 1.00 22.20 903 LEU A N 1
ATOM 1386 C CA . LEU A 1 191 ? 5.734 -1.440 -4.474 1.00 22.51 903 LEU A CA 1
ATOM 1387 C C . LEU A 1 191 ? 5.591 -2.922 -4.100 1.00 26.51 903 LEU A C 1
ATOM 1388 O O . LEU A 1 191 ? 4.607 -3.281 -3.454 1.00 25.25 903 LEU A O 1
ATOM 1393 N N . ARG A 1 192 ? 6.573 -3.767 -4.490 1.00 24.91 904 ARG A N 1
ATOM 1394 C CA . ARG A 1 192 ? 6.547 -5.191 -4.152 1.00 25.84 904 ARG A CA 1
ATOM 1395 C C . ARG A 1 192 ? 6.654 -5.419 -2.632 1.00 30.83 904 ARG A C 1
ATOM 1396 O O . ARG A 1 192 ? 5.936 -6.260 -2.098 1.00 30.24 904 ARG A O 1
ATOM 1404 N N . LYS A 1 193 ? 7.523 -4.656 -1.943 1.00 28.62 905 LYS A N 1
ATOM 1405 C CA . LYS A 1 193 ? 7.674 -4.724 -0.482 1.00 29.64 905 LYS A CA 1
ATOM 1406 C C . LYS A 1 193 ? 6.370 -4.304 0.212 1.00 33.99 905 LYS A C 1
ATOM 1407 O O . LYS A 1 193 ? 5.963 -4.931 1.188 1.00 35.50 905 LYS A O 1
ATOM 1413 N N . MET A 1 194 ? 5.708 -3.262 -0.316 1.00 28.63 906 MET A N 1
ATOM 1414 C CA . MET A 1 194 ? 4.474 -2.721 0.222 1.00 29.28 906 MET A CA 1
ATOM 1415 C C . MET A 1 194 ? 3.247 -3.669 0.124 1.00 36.25 906 MET A C 1
ATOM 1416 O O . MET A 1 194 ? 2.437 -3.681 1.054 1.00 36.20 906 MET A O 1
ATOM 1421 N N . VAL A 1 195 ? 3.088 -4.425 -0.991 1.00 33.47 907 VAL A N 1
ATOM 1422 C CA . VAL A 1 195 ? 1.902 -5.289 -1.196 1.00 34.37 907 VAL A CA 1
ATOM 1423 C C . VAL A 1 195 ? 1.811 -6.448 -0.168 1.00 42.37 907 VAL A C 1
ATOM 1424 O O . VAL A 1 195 ? 0.713 -6.971 0.060 1.00 42.98 907 VAL A O 1
ATOM 1428 N N . THR A 1 196 ? 2.935 -6.786 0.490 1.00 41.41 908 THR A N 1
ATOM 1429 C CA . THR A 1 196 ? 3.011 -7.811 1.548 1.00 43.31 908 THR A CA 1
ATOM 1430 C C . THR A 1 196 ? 2.171 -7.425 2.796 1.00 49.98 908 THR A C 1
ATOM 1431 O O . THR A 1 196 ? 1.814 -8.304 3.582 1.00 51.90 908 THR A O 1
ATOM 1435 N N . LYS A 1 197 ? 1.868 -6.121 2.967 1.00 45.99 909 LYS A N 1
ATOM 1436 C CA . LYS A 1 197 ? 1.095 -5.588 4.095 1.00 46.13 909 LYS A CA 1
ATOM 1437 C C . LYS A 1 197 ? -0.426 -5.779 3.946 1.00 50.74 909 LYS A C 1
ATOM 1438 O O . LYS A 1 197 ? -1.133 -5.769 4.957 1.00 51.49 909 LYS A O 1
ATOM 1444 N N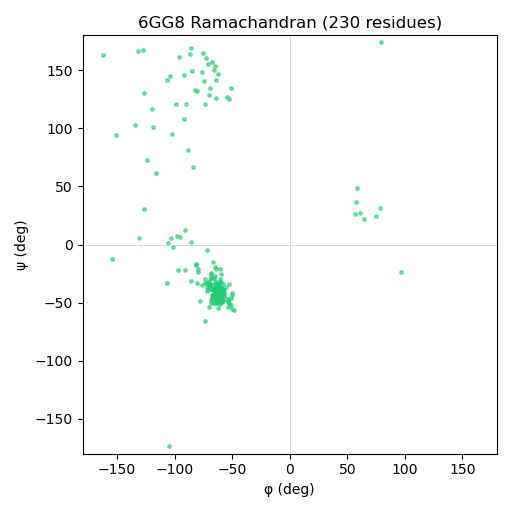 . SER A 1 198 ? -0.928 -5.935 2.702 1.00 46.64 910 SER A N 1
ATOM 1445 C CA . SER A 1 198 ? -2.361 -6.116 2.423 1.00 55.32 910 SER A CA 1
ATOM 1446 C C . SER A 1 198 ? -2.708 -7.556 2.013 1.00 85.74 910 SER A C 1
ATOM 1447 O O . SER A 1 198 ? -2.464 -7.977 0.881 1.00 43.76 910 SER A O 1
ATOM 1450 N N . SER A 1 205 ? 0.965 -12.522 -1.637 1.00 35.17 917 SER A N 1
ATOM 1451 C CA . SER A 1 205 ? 0.967 -11.101 -2.013 1.00 33.08 917 SER A CA 1
ATOM 1452 C C . SER A 1 205 ? 1.257 -10.866 -3.507 1.00 32.98 917 SER A C 1
ATOM 1453 O O . SER A 1 205 ? 1.066 -9.745 -3.977 1.00 30.37 917 SER A O 1
ATOM 1456 N N . TRP A 1 206 ? 1.721 -11.914 -4.253 1.00 28.64 918 TRP A N 1
ATOM 1457 C CA . TRP A 1 206 ? 1.980 -11.802 -5.692 1.00 26.99 918 TRP A CA 1
ATOM 1458 C C . TRP A 1 206 ? 0.715 -11.367 -6.431 1.00 28.48 918 TRP A C 1
ATOM 1459 O O . TRP A 1 206 ? 0.806 -10.594 -7.377 1.00 29.07 918 TRP A O 1
ATOM 1470 N N . GLN A 1 207 ? -0.459 -11.872 -5.999 1.00 23.25 919 GLN A N 1
ATOM 1471 C CA . GLN A 1 207 ? -1.756 -11.565 -6.597 1.00 22.93 919 GLN A CA 1
ATOM 1472 C C . GLN A 1 207 ? -2.011 -10.074 -6.533 1.00 26.56 919 GLN A C 1
ATOM 1473 O O . GLN A 1 207 ? -2.346 -9.469 -7.550 1.00 24.82 919 GLN A O 1
ATOM 1479 N N . ARG A 1 208 ? -1.787 -9.459 -5.360 1.00 24.56 920 ARG A N 1
ATOM 1480 C CA . ARG A 1 208 ? -2.002 -8.012 -5.259 1.00 22.64 920 ARG A CA 1
ATOM 1481 C C . ARG A 1 208 ? -1.036 -7.219 -6.146 1.00 22.71 920 ARG A C 1
ATOM 1482 O O . ARG A 1 208 ? -1.453 -6.243 -6.768 1.00 22.19 920 ARG A O 1
ATOM 1490 N N . PHE A 1 209 ? 0.237 -7.623 -6.196 1.00 20.11 921 PHE A N 1
ATOM 1491 C CA . PHE A 1 209 ? 1.242 -6.959 -7.020 1.00 19.21 921 PHE A CA 1
ATOM 1492 C C . PHE A 1 209 ? 0.780 -6.843 -8.485 1.00 21.04 921 PHE A C 1
ATOM 1493 O O . PHE A 1 209 ? 0.782 -5.741 -9.036 1.00 19.40 921 PHE A O 1
ATOM 1501 N N . TYR A 1 210 ? 0.333 -7.971 -9.074 1.00 19.05 922 TYR A N 1
ATOM 1502 C CA . TYR A 1 210 ? -0.156 -8.014 -10.446 1.00 18.96 922 TYR A CA 1
ATOM 1503 C C . TYR A 1 210 ? -1.453 -7.243 -10.641 1.00 22.50 922 TYR A C 1
ATOM 1504 O O . TYR A 1 210 ? -1.641 -6.690 -11.720 1.00 21.83 922 TYR A O 1
ATOM 1513 N N A GLN A 1 211 ? -2.316 -7.154 -9.614 0.50 19.79 923 GLN A N 1
ATOM 1514 N N B GLN A 1 211 ? -2.328 -7.158 -9.615 0.50 20.04 923 GLN A N 1
ATOM 1515 C CA A GLN A 1 211 ? -3.528 -6.340 -9.745 0.50 19.13 923 GLN A CA 1
ATOM 1516 C CA B GLN A 1 211 ? -3.540 -6.336 -9.740 0.50 19.52 923 GLN A CA 1
ATOM 1517 C C A GLN A 1 211 ? -3.126 -4.844 -9.849 0.50 22.43 923 GLN A C 1
ATOM 1518 C C B GLN A 1 211 ? -3.116 -4.851 -9.861 0.50 22.56 923 GLN A C 1
ATOM 1519 O O A GLN A 1 211 ? -3.700 -4.100 -10.651 0.50 21.72 923 GLN A O 1
ATOM 1520 O O B GLN A 1 211 ? -3.664 -4.118 -10.690 0.50 21.79 923 GLN A O 1
ATOM 1531 N N . LEU A 1 212 ? -2.101 -4.435 -9.074 1.00 18.77 924 LEU A N 1
ATOM 1532 C CA . LEU A 1 212 ? -1.591 -3.063 -9.073 1.00 18.60 924 LEU A CA 1
ATOM 1533 C C . LEU A 1 212 ? -0.835 -2.708 -10.352 1.00 20.96 924 LEU A C 1
ATOM 1534 O O . LEU A 1 212 ? -1.047 -1.619 -10.904 1.00 20.19 924 LEU A O 1
ATOM 1539 N N . THR A 1 213 ? -0.017 -3.633 -10.868 1.00 17.35 925 THR A N 1
ATOM 1540 C CA . THR A 1 213 ? 0.674 -3.383 -12.126 1.00 16.93 925 THR A CA 1
ATOM 1541 C C . THR A 1 213 ? -0.307 -3.359 -13.295 1.00 20.13 925 THR A C 1
ATOM 1542 O O . THR A 1 213 ? -0.111 -2.550 -14.200 1.00 18.76 925 THR A O 1
ATOM 1546 N N . LYS A 1 214 ? -1.376 -4.209 -13.262 1.00 17.16 926 LYS A N 1
ATOM 1547 C CA . LYS A 1 214 ? -2.429 -4.218 -14.291 1.00 16.90 926 LYS A CA 1
ATOM 1548 C C . LYS A 1 214 ? -3.134 -2.829 -14.281 1.00 20.48 926 LYS A C 1
ATOM 1549 O O . LYS A 1 214 ? -3.336 -2.239 -15.337 1.00 20.52 926 LYS A O 1
ATOM 1555 N N . LEU A 1 215 ? -3.457 -2.310 -13.088 1.00 18.53 927 LEU A N 1
ATOM 1556 C CA . LEU A 1 215 ? -4.099 -0.991 -12.911 1.00 17.97 927 LEU A CA 1
ATOM 1557 C C . LEU A 1 215 ? -3.209 0.130 -13.491 1.00 21.42 927 LEU A C 1
ATOM 1558 O O . LEU A 1 215 ? -3.702 0.968 -14.260 1.00 20.78 927 LEU A O 1
ATOM 1563 N N . LEU A 1 216 ? -1.897 0.102 -13.181 1.00 17.88 928 LEU A N 1
ATOM 1564 C CA . LEU A 1 216 ? -0.929 1.084 -13.702 1.00 16.96 928 LEU A CA 1
ATOM 1565 C C . LEU A 1 216 ? -0.903 1.066 -15.226 1.00 20.92 928 LEU A C 1
ATOM 1566 O O . LEU A 1 216 ? -0.975 2.130 -15.841 1.00 20.35 928 LEU A O 1
ATOM 1571 N N . ASP A 1 217 ? -0.809 -0.148 -15.845 1.00 18.39 929 ASP A N 1
ATOM 1572 C CA . ASP A 1 217 ? -0.808 -0.271 -17.304 1.00 17.65 929 ASP A CA 1
ATOM 1573 C C . ASP A 1 217 ? -2.072 0.280 -17.909 1.00 20.06 929 ASP A C 1
ATOM 1574 O O . ASP A 1 217 ? -1.997 0.904 -18.959 1.00 21.73 929 ASP A O 1
ATOM 1579 N N . SER A 1 218 ? -3.226 0.025 -17.280 1.00 17.69 930 SER A N 1
ATOM 1580 C CA . SER A 1 218 ? -4.519 0.501 -17.772 1.00 17.61 930 SER A CA 1
ATOM 1581 C C . SER A 1 218 ? -4.577 2.046 -17.854 1.00 21.96 930 SER A C 1
ATOM 1582 O O . SER A 1 218 ? -5.386 2.576 -18.609 1.00 22.42 930 SER A O 1
ATOM 1585 N N . MET A 1 219 ? -3.704 2.756 -17.112 1.00 17.97 931 MET A N 1
ATOM 1586 C CA . MET A 1 219 ? -3.696 4.229 -17.134 1.00 16.55 931 MET A CA 1
ATOM 1587 C C . MET A 1 219 ? -3.322 4.790 -18.506 1.00 22.52 931 MET A C 1
ATOM 1588 O O . MET A 1 219 ? -3.882 5.809 -18.914 1.00 20.47 931 MET A O 1
ATOM 1593 N N . HIS A 1 220 ? -2.356 4.148 -19.197 1.00 19.96 932 HIS A N 1
ATOM 1594 C CA . HIS A 1 220 ? -1.863 4.593 -20.509 1.00 19.71 932 HIS A CA 1
ATOM 1595 C C . HIS A 1 220 ? -3.001 4.799 -21.534 1.00 22.87 932 HIS A C 1
ATOM 1596 O O . HIS A 1 220 ? -3.021 5.814 -22.225 1.00 20.88 932 HIS A O 1
ATOM 1603 N N . ASP A 1 221 ? -3.923 3.833 -21.645 1.00 19.57 933 ASP A N 1
ATOM 1604 C CA . ASP A 1 221 ? -5.045 3.919 -22.585 1.00 20.25 933 ASP A CA 1
ATOM 1605 C C . ASP A 1 221 ? -5.974 5.102 -22.285 1.00 22.95 933 ASP A C 1
ATOM 1606 O O . ASP A 1 221 ? -6.306 5.854 -23.200 1.00 22.14 933 ASP A O 1
ATOM 1611 N N . LEU A 1 222 ? -6.386 5.258 -21.002 1.00 19.60 934 LEU A N 1
ATOM 1612 C CA . LEU A 1 222 ? -7.246 6.376 -20.578 1.00 19.35 934 LEU A CA 1
ATOM 1613 C C . LEU A 1 222 ? -6.523 7.718 -20.812 1.00 18.42 934 LEU A C 1
ATOM 1614 O O . LEU A 1 222 ? -7.108 8.636 -21.368 1.00 16.52 934 LEU A O 1
ATOM 1619 N N . VAL A 1 223 ? -5.245 7.808 -20.424 1.00 17.51 935 VAL A N 1
ATOM 1620 C CA . VAL A 1 223 ? -4.425 9.018 -20.609 1.00 16.21 935 VA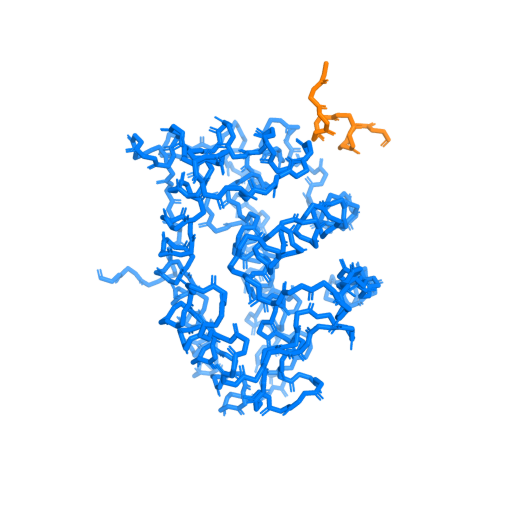L A CA 1
ATOM 1621 C C . VAL A 1 223 ? -4.313 9.404 -22.102 1.00 19.41 935 VAL A C 1
ATOM 1622 O O . VAL A 1 223 ? -4.397 10.589 -22.429 1.00 17.66 935 VAL A O 1
ATOM 1626 N N A SER A 1 224 ? -4.145 8.402 -22.991 0.50 17.65 936 SER A N 1
ATOM 1627 N N B SER A 1 224 ? -4.136 8.413 -22.990 0.50 17.94 936 SER A N 1
ATOM 1628 C CA A SER A 1 224 ? -4.066 8.613 -24.443 0.50 17.76 936 SER A CA 1
ATOM 1629 C CA B SER A 1 224 ? -4.049 8.657 -24.433 0.50 18.20 936 SER A CA 1
ATOM 1630 C C A SER A 1 224 ? -5.320 9.317 -24.947 0.50 20.63 936 SER A C 1
ATOM 1631 C C B SER A 1 224 ? -5.323 9.306 -24.972 0.50 20.90 936 SER A C 1
ATOM 1632 O O A SER A 1 224 ? -5.216 10.266 -25.721 0.50 19.91 936 SER A O 1
ATOM 1633 O O B SER A 1 224 ? -5.234 10.225 -25.784 0.50 20.26 936 SER A O 1
ATOM 1638 N N . ASP A 1 225 ? -6.499 8.865 -24.481 1.00 17.71 937 ASP A N 1
ATOM 1639 C CA . ASP A 1 225 ? -7.803 9.411 -24.858 1.00 17.46 937 ASP A CA 1
ATOM 1640 C C . ASP A 1 225 ? -7.999 10.807 -24.272 1.00 18.94 937 ASP A C 1
ATOM 1641 O O . ASP A 1 225 ? -8.477 11.690 -24.976 1.00 19.24 937 ASP A O 1
ATOM 1646 N N . LEU A 1 226 ? -7.581 11.018 -23.014 1.00 15.72 938 LEU A N 1
ATOM 1647 C CA . LEU A 1 226 ? -7.655 12.342 -22.371 1.00 14.82 938 LEU A CA 1
ATOM 1648 C C . LEU A 1 226 ? -6.782 13.341 -23.135 1.00 19.16 938 LEU A C 1
ATOM 1649 O O . LEU A 1 226 ? -7.218 14.459 -23.406 1.00 16.70 938 LEU A O 1
ATOM 1654 N N . LEU A 1 227 ? -5.547 12.937 -23.480 1.00 16.03 939 LEU A N 1
ATOM 1655 C CA . LEU A 1 227 ? -4.626 13.789 -24.239 1.00 16.01 939 LEU A CA 1
ATOM 1656 C C . LEU A 1 227 ? -5.145 14.111 -25.622 1.00 21.15 939 LEU A C 1
ATOM 1657 O O . LEU A 1 227 ? -4.949 15.241 -26.082 1.00 21.26 939 LEU A O 1
ATOM 1662 N N . GLU A 1 228 ? -5.782 13.125 -26.301 1.00 17.23 940 GLU A N 1
ATOM 1663 C CA . GLU A 1 228 ? -6.344 13.325 -27.633 1.00 18.14 940 GLU A CA 1
ATOM 1664 C C . GLU A 1 228 ? -7.383 14.474 -27.595 1.00 19.86 940 GLU A C 1
ATOM 1665 O O . GLU A 1 228 ? -7.366 15.353 -28.470 1.00 20.55 940 GLU A O 1
ATOM 1671 N N . PHE A 1 229 ? -8.230 14.501 -26.545 1.00 15.66 941 PHE A N 1
ATOM 1672 C CA . PHE A 1 229 ? -9.226 15.553 -26.399 1.00 16.08 941 PHE A CA 1
ATOM 1673 C C . PHE A 1 229 ? -8.589 16.872 -26.023 1.00 19.41 941 PHE A C 1
ATOM 1674 O O . PHE A 1 229 ? -8.997 17.905 -26.543 1.00 20.43 941 PHE A O 1
ATOM 1682 N N . CYS A 1 230 ? -7.575 16.835 -25.139 1.00 16.64 942 CYS A N 1
ATOM 1683 C CA . CYS A 1 230 ? -6.855 18.034 -24.718 1.00 16.85 942 CYS A CA 1
ATOM 1684 C C . CYS A 1 230 ? -6.125 18.695 -25.886 1.00 20.65 942 CYS A C 1
ATOM 1685 O O . CYS A 1 230 ? -6.178 19.921 -26.021 1.00 18.65 942 CYS A O 1
ATOM 1688 N N . PHE A 1 231 ? -5.466 17.879 -26.751 1.00 17.70 943 PHE A N 1
ATOM 1689 C CA . PHE A 1 231 ? -4.770 18.384 -27.943 1.00 17.35 943 PHE A CA 1
ATOM 1690 C C . PHE A 1 231 ? -5.761 19.032 -28.927 1.00 20.91 943 PHE A C 1
ATOM 1691 O O . PHE A 1 231 ? -5.458 20.084 -29.494 1.00 20.66 943 PHE A O 1
ATOM 1699 N N . TYR A 1 232 ? -6.963 18.443 -29.070 1.00 18.62 944 TYR A N 1
ATOM 1700 C CA . TYR A 1 232 ? -8.030 18.957 -29.923 1.00 20.06 944 TYR A CA 1
ATOM 1701 C C . TYR A 1 232 ? -8.504 20.351 -29.457 1.00 22.99 944 TYR A C 1
ATOM 1702 O O . TYR A 1 232 ? -8.494 21.308 -30.252 1.00 21.79 944 TYR A O 1
ATOM 1711 N N . THR A 1 233 ? -8.892 20.477 -28.164 1.00 18.57 945 THR A N 1
ATOM 1712 C CA . THR A 1 233 ? -9.351 21.771 -27.628 1.00 19.61 945 THR A CA 1
ATOM 1713 C C . THR A 1 233 ? -8.209 22.819 -27.637 1.00 22.46 945 THR A C 1
ATOM 1714 O O . THR A 1 233 ? -8.486 24.002 -27.787 1.00 22.73 945 THR A O 1
ATOM 1718 N N . PHE A 1 234 ? -6.959 22.381 -27.467 1.00 17.62 946 PHE A N 1
ATOM 1719 C CA . PHE A 1 234 ? -5.780 23.267 -27.503 1.00 17.61 946 PHE A CA 1
ATOM 1720 C C . PHE A 1 234 ? -5.575 23.876 -28.902 1.00 24.31 946 PHE A C 1
ATOM 1721 O O . PHE A 1 234 ? -5.359 25.090 -29.040 1.00 22.93 946 PHE A O 1
ATOM 1729 N N . ARG A 1 235 ? -5.684 23.028 -29.935 1.00 24.45 947 ARG A N 1
ATOM 1730 C CA . ARG A 1 235 ? -5.501 23.385 -31.344 1.00 28.06 947 ARG A CA 1
ATOM 1731 C C . ARG A 1 235 ? -6.640 24.233 -31.903 1.00 38.77 947 ARG A C 1
ATOM 1732 O O . ARG A 1 235 ? -6.393 25.053 -32.786 1.00 40.33 947 ARG A O 1
ATOM 1740 N N . GLU A 1 236 ? -7.877 24.010 -31.422 1.00 39.69 948 GLU A N 1
ATOM 1741 C CA . GLU A 1 236 ? -9.086 24.785 -31.753 1.00 43.59 948 GLU A CA 1
ATOM 1742 C C . GLU A 1 236 ? -9.559 25.450 -30.432 1.00 52.39 948 GLU A C 1
ATOM 1743 O O . GLU A 1 236 ? -10.638 25.136 -29.920 1.00 54.37 948 GLU A O 1
ATOM 1749 N N . SER A 1 237 ? -8.714 26.310 -29.847 1.00 50.15 949 SER A N 1
ATOM 1750 C CA . SER A 1 237 ? -8.952 26.949 -28.548 1.00 50.34 949 SER A CA 1
ATOM 1751 C C . SER A 1 237 ? -10.001 28.054 -28.568 1.00 57.18 949 SER A C 1
ATOM 1752 O O . SER A 1 237 ? -11.031 27.883 -27.917 1.00 55.80 949 SER A O 1
ATOM 1755 N N . HIS A 1 238 ? -9.736 29.188 -29.275 1.00 56.93 950 HIS A N 1
ATOM 1756 C CA . HIS A 1 238 ? -10.664 30.324 -29.348 1.00 58.40 950 HIS A CA 1
ATOM 1757 C C . HIS A 1 238 ? -11.942 30.004 -30.135 1.00 62.82 950 HIS A C 1
ATOM 1758 O O . HIS A 1 238 ? -12.978 30.622 -29.877 1.00 63.55 950 HIS A O 1
ATOM 1765 N N . ALA A 1 239 ? -11.882 29.010 -31.053 1.00 58.71 951 ALA A N 1
ATOM 1766 C CA . ALA A 1 239 ? -13.035 28.521 -31.824 1.00 58.57 951 ALA A CA 1
ATOM 1767 C C . ALA A 1 239 ? -14.044 27.878 -30.857 1.00 60.85 951 ALA A C 1
ATOM 1768 O O . ALA A 1 239 ? -15.256 28.007 -31.050 1.00 61.78 951 ALA A O 1
ATOM 1770 N N . LEU A 1 240 ? -13.526 27.237 -29.788 1.00 54.37 952 LEU A N 1
ATOM 1771 C CA . LEU A 1 240 ? -14.304 26.582 -28.737 1.00 52.55 952 LEU A CA 1
ATOM 1772 C C . LEU A 1 240 ? -14.324 27.372 -27.405 1.00 50.62 952 LEU A C 1
ATOM 1773 O O . LEU A 1 240 ? -14.937 26.897 -26.448 1.00 50.02 952 LEU A O 1
ATOM 1778 N N . LYS A 1 241 ? -13.665 28.571 -27.356 1.00 42.33 953 LYS A N 1
ATOM 1779 C CA . LYS A 1 241 ? -13.517 29.487 -26.197 1.00 39.57 953 LYS A CA 1
ATOM 1780 C C . LYS A 1 241 ? -12.863 28.823 -24.941 1.00 36.27 953 LYS A C 1
ATOM 1781 O O . LYS A 1 241 ? -13.112 29.243 -23.808 1.00 36.07 953 LYS A O 1
ATOM 1787 N N . VAL A 1 242 ? -12.050 27.791 -25.141 1.00 27.72 954 VAL A N 1
ATOM 1788 C CA . VAL A 1 242 ? -11.437 27.077 -24.013 1.00 24.66 954 VAL A CA 1
ATOM 1789 C C . VAL A 1 242 ? -10.099 27.745 -23.676 1.00 26.88 954 VAL A C 1
ATOM 1790 O O . VAL A 1 242 ? -9.232 27.849 -24.537 1.00 26.81 954 VAL A O 1
ATOM 1794 N N . GLU A 1 243 ? -9.960 28.221 -22.451 1.00 21.63 955 GLU A N 1
ATOM 1795 C CA . GLU A 1 243 ? -8.743 28.914 -22.008 1.00 21.51 955 GLU A CA 1
ATOM 1796 C C . GLU A 1 243 ? -7.723 27.967 -21.383 1.00 21.12 955 GLU A C 1
ATOM 1797 O O . GLU A 1 243 ? -8.106 27.010 -20.712 1.00 19.93 955 GLU A O 1
ATOM 1803 N N . PHE A 1 244 ? -6.436 28.267 -21.587 1.00 16.77 956 PHE A N 1
ATOM 1804 C CA . PHE A 1 244 ? -5.302 27.499 -21.055 1.00 15.93 956 PHE A CA 1
ATOM 1805 C C . PHE A 1 244 ? -4.348 28.422 -20.297 1.00 18.81 956 PHE A C 1
ATOM 1806 O O . PHE A 1 244 ? -3.900 29.441 -20.861 1.00 18.80 956 PHE A O 1
ATOM 1814 N N . PRO A 1 245 ? -3.939 28.068 -19.056 1.00 17.18 957 PRO A N 1
ATOM 1815 C CA . PRO A 1 245 ? -2.933 28.901 -18.369 1.00 17.89 957 PRO A CA 1
ATOM 1816 C C . PRO A 1 245 ? -1.547 28.698 -19.003 1.00 20.19 957 PRO A C 1
ATOM 1817 O O . PRO A 1 245 ? -1.342 27.709 -19.724 1.00 19.73 957 PRO A O 1
ATOM 1821 N N . ALA A 1 246 ? -0.625 29.656 -18.782 1.00 18.46 958 ALA A N 1
ATOM 1822 C CA . ALA A 1 246 ? 0.727 29.676 -19.352 1.00 19.14 958 ALA A CA 1
ATOM 1823 C C . ALA A 1 246 ? 1.499 28.358 -19.176 1.00 21.87 958 ALA A C 1
ATOM 1824 O O . ALA A 1 246 ? 2.176 27.921 -20.108 1.00 19.77 958 ALA A O 1
ATOM 1826 N N . MET A 1 247 ? 1.393 27.751 -17.980 1.00 20.77 959 MET A N 1
ATOM 1827 C CA . MET A 1 247 ? 2.051 26.495 -17.605 1.00 23.32 959 MET A CA 1
ATOM 1828 C C . MET A 1 247 ? 1.592 25.393 -18.579 1.00 24.11 959 MET A C 1
ATOM 1829 O O . MET A 1 247 ? 2.445 24.720 -19.163 1.00 23.19 959 MET A O 1
ATOM 1834 N N . LEU A 1 248 ? 0.267 25.294 -18.828 1.00 20.54 960 LEU A N 1
ATOM 1835 C CA . LEU A 1 248 ? -0.305 24.307 -19.752 1.00 20.77 960 LEU A CA 1
ATOM 1836 C C . LEU A 1 248 ? 0.047 24.607 -21.196 1.00 21.58 960 LEU A C 1
ATOM 1837 O O . LEU A 1 248 ? 0.352 23.685 -21.951 1.00 20.27 960 LEU A O 1
ATOM 1842 N N . VAL A 1 249 ? 0.057 25.899 -21.584 1.00 16.78 961 VAL A N 1
ATOM 1843 C CA . VAL A 1 249 ? 0.417 26.256 -22.965 1.00 16.14 961 VAL A CA 1
ATOM 1844 C C . VAL A 1 249 ? 1.817 25.740 -23.284 1.00 22.17 961 VAL A C 1
ATOM 1845 O O . VAL A 1 249 ? 2.015 25.114 -24.325 1.00 21.80 961 VAL A O 1
ATOM 1849 N N . GLU A 1 250 ? 2.776 26.019 -22.388 1.00 19.41 962 GLU A N 1
ATOM 1850 C CA . GLU A 1 250 ? 4.164 25.644 -22.555 1.00 20.08 962 GLU A CA 1
ATOM 1851 C C . GLU A 1 250 ? 4.320 24.136 -22.653 1.00 21.96 962 GLU A C 1
ATOM 1852 O O . GLU A 1 250 ? 4.969 23.653 -23.588 1.00 21.13 962 GLU A O 1
ATOM 1858 N N . ILE A 1 251 ? 3.740 23.399 -21.693 1.00 19.02 963 ILE A N 1
ATOM 1859 C CA . ILE A 1 251 ? 3.859 21.934 -21.653 1.00 19.42 963 ILE A CA 1
ATOM 1860 C C . ILE A 1 251 ? 3.239 21.275 -22.889 1.00 21.59 963 ILE A C 1
ATOM 1861 O O . ILE A 1 251 ? 3.908 20.468 -23.537 1.00 20.99 963 ILE A O 1
ATOM 1866 N N . ILE A 1 252 ? 1.984 21.637 -23.219 1.00 17.12 964 ILE A N 1
ATOM 1867 C CA . ILE A 1 252 ? 1.263 21.076 -24.374 1.00 17.44 964 ILE A CA 1
ATOM 1868 C C . ILE A 1 252 ? 1.952 21.418 -25.700 1.00 22.21 964 ILE A C 1
ATOM 1869 O O . ILE A 1 252 ? 2.038 20.547 -26.555 1.00 22.44 964 ILE A O 1
ATOM 1874 N N . SER A 1 253 ? 2.458 22.664 -25.866 1.00 19.83 965 SER A N 1
ATOM 1875 C CA . SER A 1 253 ? 3.168 23.076 -27.087 1.00 19.89 965 SER A CA 1
ATOM 1876 C C . SER A 1 253 ? 4.366 22.171 -27.369 1.00 24.42 965 SER A C 1
ATOM 1877 O O . SER A 1 253 ? 4.609 21.859 -28.520 1.00 24.05 965 SER A O 1
ATOM 1880 N N . ASP A 1 254 ? 5.110 21.760 -26.320 1.00 22.18 966 ASP A N 1
ATOM 1881 C CA . ASP A 1 254 ? 6.256 20.859 -26.431 1.00 22.51 966 ASP A CA 1
ATOM 1882 C C . ASP A 1 254 ? 5.796 19.386 -26.600 1.00 27.03 966 ASP A C 1
ATOM 1883 O O . ASP A 1 254 ? 6.286 18.668 -27.475 1.00 28.65 966 ASP A O 1
ATOM 1888 N N . GLN A 1 255 ? 4.876 18.943 -25.750 1.00 22.30 967 GLN A N 1
ATOM 1889 C CA . GLN A 1 255 ? 4.394 17.562 -25.718 1.00 21.64 967 GLN A CA 1
ATOM 1890 C C . GLN A 1 255 ? 3.595 17.128 -26.958 1.00 25.55 967 GLN A C 1
ATOM 1891 O O . GLN A 1 255 ? 3.845 16.026 -27.437 1.00 25.60 967 GLN A O 1
ATOM 1897 N N . LEU A 1 256 ? 2.627 17.951 -27.441 1.00 21.13 968 LEU A N 1
ATOM 1898 C CA . LEU A 1 256 ? 1.723 17.649 -28.567 1.00 21.69 968 LEU A CA 1
ATOM 1899 C C . LEU A 1 256 ? 2.471 17.151 -29.845 1.00 27.75 968 LEU A C 1
ATOM 1900 O O . LEU A 1 256 ? 2.110 16.066 -30.303 1.00 26.74 968 LEU A O 1
ATOM 1905 N N . PRO A 1 257 ? 3.478 17.878 -30.428 1.00 27.06 969 PRO A N 1
ATOM 1906 C CA . PRO A 1 257 ? 4.172 17.351 -31.618 1.00 27.97 969 PRO A CA 1
ATOM 1907 C C . PRO A 1 257 ? 4.918 16.048 -31.329 1.00 32.16 969 PRO A C 1
ATOM 1908 O O . PRO A 1 257 ? 4.989 15.203 -32.210 1.00 32.66 969 PRO A O 1
ATOM 1912 N N . LYS A 1 258 ? 5.469 15.890 -30.109 1.00 28.17 970 LYS A N 1
ATOM 1913 C CA . LYS A 1 258 ? 6.213 14.684 -29.709 1.00 27.78 970 LYS A CA 1
ATOM 1914 C C . LYS A 1 258 ? 5.311 13.455 -29.599 1.00 30.29 970 LYS A C 1
ATOM 1915 O O . LYS A 1 258 ? 5.694 12.391 -30.084 1.00 29.71 970 LYS A O 1
ATOM 1921 N N . VAL A 1 259 ? 4.106 13.603 -28.983 1.00 25.03 971 VAL A N 1
ATOM 1922 C CA . VAL A 1 259 ? 3.137 12.511 -28.834 1.00 23.55 971 VAL A CA 1
ATOM 1923 C C . VAL A 1 259 ? 2.598 12.113 -30.226 1.00 31.87 971 VAL A C 1
ATOM 1924 O O . VAL A 1 259 ? 2.622 10.930 -30.574 1.00 33.19 971 VAL A O 1
ATOM 1928 N N . GLU A 1 260 ? 2.167 13.096 -31.027 1.00 29.30 972 GLU A N 1
ATOM 1929 C CA . GLU A 1 260 ? 1.620 12.847 -32.373 1.00 30.33 972 GLU A CA 1
ATOM 1930 C C . GLU A 1 260 ? 2.638 12.277 -33.379 1.00 36.59 972 GLU A C 1
ATOM 1931 O O . GLU A 1 260 ? 2.239 11.528 -34.277 1.00 38.20 972 GLU A O 1
ATOM 1937 N N . SER A 1 261 ? 3.934 12.588 -33.223 1.00 33.30 973 SER A N 1
ATOM 1938 C CA . SER A 1 261 ? 4.961 12.052 -34.135 1.00 34.22 973 SER A CA 1
ATOM 1939 C C . SER A 1 261 ? 5.468 10.659 -33.703 1.00 38.96 973 SER A C 1
ATOM 1940 O O . SER A 1 261 ? 6.378 10.115 -34.336 1.00 38.81 973 SER A O 1
ATOM 1943 N N . GLY A 1 262 ? 4.890 10.119 -32.626 1.00 35.83 974 GLY A N 1
ATOM 1944 C CA . GLY A 1 262 ? 5.257 8.823 -32.066 1.00 35.57 974 GLY A CA 1
ATOM 1945 C C . GLY A 1 262 ? 6.564 8.804 -31.291 1.00 38.82 974 GLY A C 1
ATOM 1946 O O . GLY A 1 262 ? 7.179 7.743 -31.158 1.00 38.13 974 GLY A O 1
ATOM 1947 N N . ASN A 1 263 ? 6.996 9.961 -30.757 1.00 35.79 975 ASN A N 1
ATOM 1948 C CA . ASN A 1 263 ? 8.236 10.056 -29.979 1.00 35.99 975 ASN A CA 1
ATOM 1949 C C . ASN A 1 263 ? 8.027 9.611 -28.524 1.00 40.30 975 ASN A C 1
ATOM 1950 O O . ASN A 1 263 ? 8.997 9.279 -27.846 1.00 41.80 975 ASN A O 1
ATOM 1955 N N . ALA A 1 264 ? 6.773 9.565 -28.055 1.00 35.26 976 ALA A N 1
ATOM 1956 C CA . ALA A 1 264 ? 6.474 9.137 -26.694 1.00 33.92 976 ALA A CA 1
ATOM 1957 C C . ALA A 1 264 ? 6.429 7.617 -26.642 1.00 37.59 976 ALA A C 1
ATOM 1958 O O . ALA A 1 264 ? 5.864 6.968 -27.534 1.00 40.65 976 ALA A O 1
ATOM 1960 N N . LYS A 1 265 ? 7.092 7.050 -25.640 1.00 28.43 977 LYS A N 1
ATOM 1961 C CA . LYS A 1 265 ? 7.138 5.616 -25.450 1.00 26.47 977 LYS A CA 1
ATOM 1962 C C . LYS A 1 265 ? 6.515 5.253 -24.096 1.00 27.25 977 LYS A C 1
ATOM 1963 O O . LYS A 1 265 ? 7.170 5.400 -23.064 1.00 25.25 977 LYS A O 1
ATOM 1969 N N . PRO A 1 266 ? 5.250 4.783 -24.074 1.00 24.31 978 PRO A N 1
ATOM 1970 C CA . PRO A 1 266 ? 4.669 4.329 -22.799 1.00 22.80 978 PRO A CA 1
ATOM 1971 C C . PRO A 1 266 ? 5.374 3.035 -22.350 1.00 24.63 978 PRO A C 1
ATOM 1972 O O . PRO A 1 266 ? 5.609 2.135 -23.169 1.00 24.34 978 PRO A O 1
ATOM 1976 N N . LEU A 1 267 ? 5.733 2.952 -21.065 1.00 18.37 979 LEU A N 1
ATOM 1977 C CA . LEU A 1 267 ? 6.386 1.787 -20.474 1.00 18.03 979 LEU A CA 1
ATOM 1978 C C . LEU A 1 267 ? 5.311 0.960 -19.774 1.00 22.76 979 LEU A C 1
ATOM 1979 O O . LEU A 1 267 ? 4.594 1.467 -18.913 1.00 23.43 979 LEU A O 1
ATOM 1984 N N . TYR A 1 268 ? 5.174 -0.284 -20.199 1.00 18.81 980 TYR A N 1
ATOM 1985 C CA . TYR A 1 268 ? 4.199 -1.219 -19.662 1.00 18.78 980 TYR A CA 1
ATOM 1986 C C . TYR A 1 268 ? 4.869 -2.262 -18.805 1.00 22.94 980 TYR A C 1
ATOM 1987 O O . TYR A 1 268 ? 5.921 -2.768 -19.177 1.00 23.76 980 TYR A O 1
ATOM 1996 N N . PHE A 1 269 ? 4.229 -2.655 -17.693 1.00 19.77 981 PHE A N 1
ATOM 1997 C CA . PHE A 1 269 ? 4.725 -3.784 -16.917 1.00 20.59 981 PHE A CA 1
ATOM 1998 C C . PHE A 1 269 ? 4.469 -5.070 -17.719 1.00 21.86 981 PHE A C 1
ATOM 1999 O O . PHE A 1 269 ? 5.285 -5.993 -17.701 1.00 21.73 981 PHE A O 1
ATOM 2007 N N . HIS A 1 270 ? 3.318 -5.127 -18.404 1.00 17.37 982 HIS A N 1
ATOM 2008 C CA . HIS A 1 270 ? 2.865 -6.308 -19.122 1.00 19.14 982 HIS A CA 1
ATOM 2009 C C . HIS A 1 270 ? 2.371 -5.900 -20.485 1.00 29.34 982 HIS A C 1
ATOM 2010 O O . HIS A 1 270 ? 1.293 -5.313 -20.596 1.00 31.06 982 HIS A O 1
ATOM 2017 N N . ARG A 1 271 ? 3.181 -6.140 -21.504 1.00 29.09 983 ARG A N 1
ATOM 2018 C CA . ARG A 1 271 ? 2.874 -5.786 -22.895 1.00 31.78 983 ARG A CA 1
ATOM 2019 C C . ARG A 1 271 ? 1.525 -6.387 -23.324 1.00 37.93 983 ARG A C 1
ATOM 2020 O O . ARG A 1 271 ? 1.292 -7.581 -23.131 1.00 36.94 983 ARG A O 1
ATOM 2028 N N . LYS A 1 272 ? 0.623 -5.531 -23.846 1.00 36.10 984 LYS A N 1
ATOM 2029 C CA . LYS A 1 272 ? -0.714 -5.945 -24.293 1.00 52.46 984 LYS A CA 1
ATOM 2030 C C . LYS A 1 272 ? -0.670 -6.559 -25.693 1.00 78.48 984 LYS A C 1
ATOM 2031 O O . LYS A 1 272 ? 0.375 -6.525 -26.339 1.00 47.40 984 LYS A O 1
ATOM 2037 N N . LYS B 2 6 ? 14.831 30.893 -20.266 1.00 43.47 1432 LYS B N 1
ATOM 2038 C CA . LYS B 2 6 ? 14.345 29.709 -19.552 1.00 42.45 1432 LYS B CA 1
ATOM 2039 C C . LYS B 2 6 ? 12.819 29.596 -19.611 1.00 41.72 1432 LYS B C 1
ATOM 2040 O O . LYS B 2 6 ? 12.120 30.597 -19.443 1.00 41.57 1432 LYS B O 1
ATOM 2046 N N . SER B 2 7 ? 12.303 28.365 -19.788 1.00 34.08 1433 SER B N 1
ATOM 2047 C CA . SER B 2 7 ? 10.866 28.074 -19.780 1.00 31.63 1433 SER B CA 1
ATOM 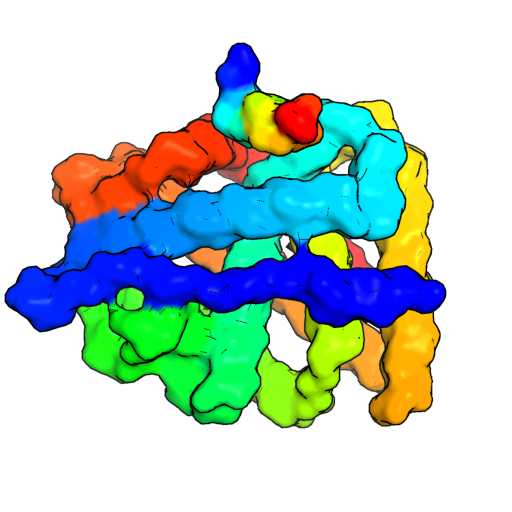2048 C C . SER B 2 7 ? 10.371 28.105 -18.326 1.00 31.24 1433 SER B C 1
ATOM 2049 O O . SER B 2 7 ? 11.194 28.049 -17.408 1.00 29.97 1433 SER B O 1
ATOM 2052 N N . LEU B 2 8 ? 9.041 28.170 -18.110 1.00 26.59 1434 LEU B N 1
ATOM 2053 C CA . LEU B 2 8 ? 8.436 28.176 -16.769 1.00 25.86 1434 LEU B CA 1
ATOM 2054 C C . LEU B 2 8 ? 8.836 26.906 -16.020 1.00 27.47 1434 LEU B C 1
ATOM 2055 O O . LEU B 2 8 ? 9.124 26.958 -14.828 1.00 25.64 1434 LEU B O 1
ATOM 2060 N N . LEU B 2 9 ? 8.823 25.762 -16.719 1.00 24.46 1435 LEU B N 1
ATOM 2061 C CA . LEU B 2 9 ? 9.200 24.483 -16.109 1.00 24.58 1435 LEU B CA 1
ATOM 2062 C C . LEU B 2 9 ? 10.682 24.493 -15.689 1.00 27.80 1435 LEU B C 1
ATOM 2063 O O . LEU B 2 9 ? 10.985 24.101 -14.564 1.00 28.28 1435 LEU B O 1
ATOM 2068 N N . GLN B 2 10 ? 11.587 24.986 -16.562 1.00 24.44 1436 GLN B N 1
ATOM 2069 C CA . GLN B 2 10 ? 13.025 25.116 -16.264 1.00 25.63 1436 GLN B CA 1
ATOM 2070 C C . GLN B 2 10 ? 13.226 26.032 -15.046 1.00 28.47 1436 GLN B C 1
ATOM 2071 O O . GLN B 2 10 ? 13.957 25.671 -14.123 1.00 27.99 1436 GLN B O 1
ATOM 2077 N N . GLN B 2 11 ? 12.568 27.210 -15.054 1.00 25.03 1437 GLN B N 1
ATOM 2078 C CA . GLN B 2 11 ? 12.607 28.192 -13.954 1.00 25.36 1437 GLN B CA 1
ATOM 2079 C C . GLN B 2 11 ? 12.227 27.546 -12.610 1.00 28.19 1437 GLN B C 1
ATOM 2080 O O . GLN B 2 11 ? 12.971 27.675 -11.630 1.00 25.66 1437 GLN B O 1
ATOM 2086 N N . LEU B 2 12 ? 11.092 26.808 -12.581 1.00 24.73 1438 LEU B N 1
ATOM 2087 C CA . LEU B 2 12 ? 10.610 26.160 -11.355 1.00 24.60 1438 LEU B CA 1
ATOM 2088 C C . LEU B 2 12 ? 11.530 25.070 -10.848 1.00 25.99 1438 LEU B C 1
ATOM 2089 O O .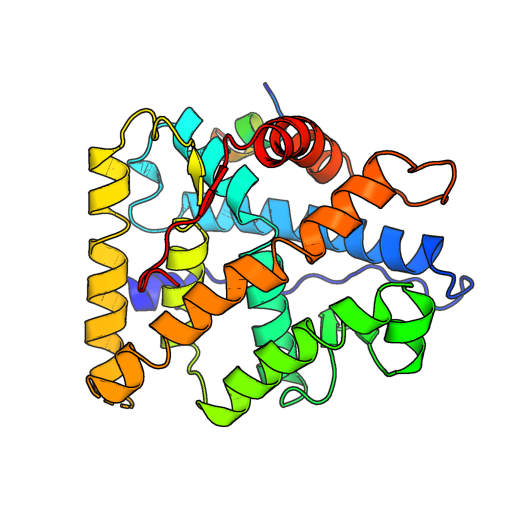 LEU B 2 12 ? 11.743 24.986 -9.640 1.00 25.74 1438 LEU B O 1
ATOM 2094 N N . LEU B 2 13 ? 12.052 24.214 -11.753 1.00 22.16 1439 LEU B N 1
ATOM 2095 C CA . LEU B 2 13 ? 12.955 23.123 -11.391 1.00 21.93 1439 LEU B CA 1
ATOM 2096 C C . LEU B 2 13 ? 14.336 23.568 -10.903 1.00 29.21 1439 LEU B C 1
ATOM 2097 O O . LEU B 2 13 ? 14.983 22.812 -10.179 1.00 29.31 1439 LEU B O 1
ATOM 2102 N N . THR B 2 14 ? 14.796 24.761 -11.310 1.00 28.35 1440 THR B N 1
ATOM 2103 C CA . THR B 2 14 ? 16.136 25.262 -10.955 1.00 29.32 1440 THR B CA 1
ATOM 2104 C C . THR B 2 14 ? 16.143 26.220 -9.755 1.00 37.68 1440 THR B C 1
ATOM 2105 O O . THR B 2 14 ? 17.184 26.354 -9.113 1.00 38.92 1440 THR B O 1
ATOM 2109 N N . GLU B 2 15 ? 15.003 26.865 -9.435 1.00 36.24 1441 GLU B N 1
ATOM 2110 C CA . GLU B 2 15 ? 14.902 27.790 -8.296 1.00 42.14 1441 GLU B CA 1
ATOM 2111 C C . GLU B 2 15 ? 15.091 27.097 -6.925 1.00 61.23 1441 GLU B C 1
ATOM 2112 O O . GLU B 2 15 ? 15.027 25.847 -6.857 1.00 66.00 1441 GLU B O 1
#

CATH classification: 1.10.565.10

Nearest PDB structures (foldseek):
  6gg8-assembly1_A  TM=1.004E+00  e=1.753E-35  Homo sapiens
  5mwy-assembly1_A  TM=9.978E-01  e=3.671E-34  Homo sapiens
  3vhu-assembly1_A  TM=9.908E-01  e=3.426E-33  Homo sapiens
  2aa5-assembly1_A  TM=9.963E-01  e=8.452E-33  Homo sapiens
  1xow-assembly1_A  TM=9.774E-01  e=6.207E-23  Homo sapiens

Radius of gyration: 17.61 Å; Cα contacts (8 Å, |Δi|>4): 293; chains: 2; bounding box: 46×44×39 Å

Sequence (252 aa):
SPVMVLENIEPEIVYAGYDSSKPDTAENLLSTLNRLAGKQMIQVVKWAKVLPGFKNLPLEDQITLIQYSWMSSLSSFALSWRSYKHTNSQFLYFAPDLVFNEEKMHQSAMYELCQQGMHQISLQFVRLQLTFEEYTIMKVLLLLSSTIPKDGLKSQAAFEEMRRTNYIKELRKMVTKSSWQRFYQQLTKLLDSMHDLVSSDLLEFCFYTFRESHALKVEFPAMLVEIISDQLPKVESGNAKPLYFHRKKSLLQQLLTE

Foldseek 3Di:
DLLVVLVVLDDDFDALPQDPVDDLALQRLLLSLQSLLLVVLVSVVSSLVSRPLSVVADPQQNLQLSLQLSLLLLLLVQLVCCCVPPVLQWRPSGPNDTDDQVSLVRNVNVVLRVVSSVLSPLCNVLVPDPSLSSLLSVLSSLFKAFPVGDPCRVSSVVVNVVSLVVNQVVCVVVDVVPSVSSLVSSQSSVVSSVVVLVVVLVCLVCVVVSNHDHDPSRVVSCVVVVVCVVVVRMDGHGPDDD/DDPVVVVVVD

Organism: Homo sapiens (NCBI:txid9606)

Secondary structure (DSSP, 8-state):
-HHHHHHHTPPPPPP----TTS---HHHHHHHHHHHHHHHHHHHHHHHHTSTTGGGS-HHHHHHHHHHHHHHHHHHHHHHHHHHHHTTSSEEEETTEEE-HHHHHHTT-HHHHHHHHHHHHHHHHHT--HHHHHHHHHHHHTSEEETT--TTHHHHHHHHHHHHHHHHHHHTT--HHHHHHHHHHHHHHHHHHHHHHHHHHHHHHTTTTTT----HHHHHHHHHHHHHHHTT-EEE--SS--/--HHHHHHH-

Solvent-accessible surface area: 12137 Å² total; per-residue (Å²): 111,51,8,101,60,2,41,113,37,51,42,147,85,24,145,0,43,41,68,90,101,122,87,37,45,27,39,53,0,13,12,6,26,17,92,4,11,4,75,24,2,70,43,19,1,131,10,0,72,88,3,48,25,0,159,98,4,47,63,101,2,19,26,20,0,0,11,12,0,6,22,3,5,25,5,0,20,14,0,26,21,0,30,131,76,25,82,0,125,88,3,33,22,0,62,55,3,53,2,66,97,95,36,12,107,50,0,61,28,65,154,32,8,60,25,6,38,107,16,0,69,58,0,40,146,10,111,4,43,62,63,2,4,2,0,0,13,0,0,3,0,0,4,14,7,23,120,124,24,16,152,40,52,82,34,2,90,118,10,22,66,66,10,46,117,30,0,87,125,29,0,83,164,78,56,154,99,31,27,116,65,0,0,149,8,4,14,43,1,22,66,19,8,66,70,19,13,123,46,15,5,104,6,42,132,76,36,164,83,65,120,4,122,30,42,69,13,0,62,36,0,0,57,64,1,18,77,88,47,99,89,40,42,23,90,62,36,51,47,79,222,182,165,37,67,0,57,85,36,15,64,159

InterPro domains:
  IPR000536 Nuclear hormone receptor, ligand-binding domain [PF00104] (767-943)
  IPR000536 Nuclear hormone receptor, ligand-binding domain [PS51843] (726-964)
  IPR000536 Nuclear hormone receptor, ligand-binding domain [SM00430] (771-935)
  IPR001628 Zinc finger, nuclear hormone receptor-type [PF00105] (602-669)
  IPR001628 Zinc finger, nuclear hormone receptor-type [PR00047] (603-619)
  IPR001628 Zinc finger, nuclear hormone receptor-type [PR00047] (619-634)
  IPR001628 Zinc finger, nuclear hormone receptor-type [PR00047] (652-660)
  IPR001628 Zinc finger, nuclear hormone receptor-type [PR00047] (660-668)
  IPR001628 Zinc finger, nuclear hormone receptor-type [PS00031] (603-629)
  IPR001628 Zinc finger, nuclear hormone receptor-type [PS51030] (600-675)
  IPR001628 Zinc finger, nuclear hormone receptor-type [SM00399] (600-671)
  IPR013088 Zinc finger, NHR/GATA-type [G3DSA:3.30.50.10] (594-694)
  IPR035500 Nuclear hormone receptor-like domain superfamily [G3DSA:1.10.565.10] (735-984)
  IPR035500 Nuclear hormone receptor-like domain superfamily [SSF48508] (736-982)
  IPR050200 Nuclear hormone receptor family NR3 subfamily [PTHR48092] (253-964)